Protein AF-A0A7J2R9A4-F1 (afdb_monomer)

Sequence (236 aa):
MRIIENRILEFLDKLHELSGNKVIVPKEKVIIAFERVYSELYYSDENYFPQLLDILNNLEKSSMIELPKTEENWDHNTLPQLPYWIKVKRSKRKSPPTPWKEFPWRKELLWASKLKNVRIMTFEILKNLNEYFKNHEKDDIQMPIKERSIQIFGEEKVLDRIVQRKWFKENLSLEILNCYKTHEPFPSKTFLGAKKDKVIIIENRDTFDSFCKVNASFESPYYKHIIYGSGERIKD

Radius of gyration: 35.22 Å; Cα contacts (8 Å, |Δi|>4): 265; chains: 1; bounding box: 84×41×84 Å

pLDDT: mean 87.38, std 11.32, range [46.31, 97.5]

Nearest PDB structures (foldseek):
  3tdz-assembly1_C  TM=5.987E-01  e=8.538E-02  Homo sapiens
  3euh-assembly1_B  TM=7.601E-01  e=3.405E-01  Escherichia coli K-12
  7b5n-assembly1_C  TM=5.366E-01  e=1.601E-01  Homo sapiens
  7oni-assembly1_C  TM=5.836E-01  e=4.111E-01  Homo sapiens
  7nyx-assembly1_D  TM=6.876E-01  e=2.887E+00  Photorhabdus thracensis

Mean predicted aligned error: 14.72 Å

Solvent-accessible surface area (backbone atoms only — not comparable to full-atom values): 13781 Å² total; per-residue (Å²): 112,74,69,61,58,50,50,56,51,52,32,52,52,38,45,51,61,78,28,61,95,47,53,63,37,48,34,70,57,51,51,54,25,43,42,73,68,42,69,89,56,48,91,86,42,87,57,36,47,50,50,53,49,51,52,51,52,52,35,33,76,68,61,45,33,44,70,66,90,53,73,90,46,41,36,81,91,41,78,57,64,44,51,52,37,38,33,54,52,77,72,82,71,74,73,75,85,61,63,59,54,75,50,91,59,44,86,85,43,50,68,57,41,71,56,90,79,77,53,71,71,56,51,54,52,50,50,36,54,39,53,44,54,70,78,45,82,78,62,84,66,70,40,47,40,44,59,50,15,30,74,52,68,75,36,52,60,55,44,73,63,44,62,75,34,67,74,34,63,77,64,51,55,51,68,82,64,33,28,42,86,78,78,83,82,65,59,66,50,76,40,84,72,27,86,38,96,36,73,47,76,32,57,49,68,67,59,38,53,52,48,53,55,57,35,65,71,38,98,52,16,64,46,22,32,44,32,44,48,45,86,83,73,75,74,135

Structure (mmCIF, N/CA/C/O backbone):
data_AF-A0A7J2R9A4-F1
#
_entry.id   AF-A0A7J2R9A4-F1
#
loop_
_atom_site.group_PDB
_atom_site.id
_atom_site.type_symbol
_atom_site.label_atom_id
_atom_site.label_alt_id
_atom_site.label_comp_id
_atom_site.label_asym_id
_atom_site.label_entity_id
_atom_site.label_seq_id
_atom_site.pdbx_PDB_ins_code
_atom_site.Cartn_x
_atom_site.Cartn_y
_atom_site.Cartn_z
_atom_site.occupancy
_atom_site.B_iso_or_equiv
_atom_site.auth_seq_id
_atom_site.auth_comp_id
_atom_site.auth_asym_id
_atom_site.auth_atom_id
_atom_site.pdbx_PDB_model_num
ATOM 1 N N . MET A 1 1 ? 26.754 -25.330 -33.246 1.00 49.59 1 MET A N 1
ATOM 2 C CA . MET A 1 1 ? 26.382 -23.915 -33.475 1.00 49.59 1 MET A CA 1
ATOM 3 C C . MET A 1 1 ? 25.643 -23.313 -32.277 1.00 49.59 1 MET A C 1
ATOM 5 O O . MET A 1 1 ? 26.231 -22.469 -31.623 1.00 49.59 1 MET A O 1
ATOM 9 N N . ARG A 1 2 ? 24.464 -23.829 -31.878 1.00 51.84 2 ARG A N 1
ATOM 10 C CA . ARG A 1 2 ? 23.675 -23.318 -30.726 1.00 51.84 2 ARG A CA 1
ATOM 11 C C . ARG A 1 2 ? 24.406 -23.215 -29.375 1.00 51.84 2 ARG A C 1
ATOM 13 O O . ARG A 1 2 ? 24.132 -22.297 -28.618 1.00 51.84 2 ARG A O 1
ATOM 20 N N . ILE A 1 3 ? 25.314 -24.142 -29.057 1.00 58.31 3 ILE A N 1
ATOM 21 C CA . ILE A 1 3 ? 26.022 -24.156 -27.758 1.00 58.31 3 ILE A CA 1
ATOM 22 C C . ILE A 1 3 ? 27.057 -23.020 -27.666 1.00 58.31 3 ILE A C 1
ATOM 24 O O . ILE A 1 3 ? 27.175 -22.388 -26.624 1.00 58.31 3 ILE A O 1
ATOM 28 N N . ILE A 1 4 ? 27.766 -22.722 -28.760 1.00 60.69 4 ILE A N 1
ATOM 29 C CA . ILE A 1 4 ? 28.796 -21.668 -28.804 1.00 60.69 4 ILE A CA 1
ATOM 30 C C . ILE A 1 4 ? 28.141 -20.283 -28.719 1.00 60.69 4 ILE A C 1
ATOM 32 O O . ILE A 1 4 ? 28.573 -19.443 -27.936 1.00 60.69 4 ILE A O 1
ATOM 36 N N . GLU A 1 5 ? 27.046 -20.070 -29.454 1.00 65.44 5 GLU A N 1
ATOM 37 C CA . GLU A 1 5 ? 26.261 -18.829 -29.388 1.00 65.44 5 GLU A CA 1
ATOM 38 C C . GLU A 1 5 ? 25.706 -18.574 -27.978 1.00 65.44 5 GLU A C 1
ATOM 40 O O . GLU A 1 5 ? 25.719 -17.437 -27.510 1.00 65.44 5 GLU A O 1
ATOM 45 N N . ASN A 1 6 ? 25.280 -19.626 -27.269 1.00 74.56 6 ASN A N 1
ATOM 46 C CA . ASN A 1 6 ? 24.754 -19.496 -25.912 1.00 74.56 6 ASN A CA 1
ATOM 47 C C .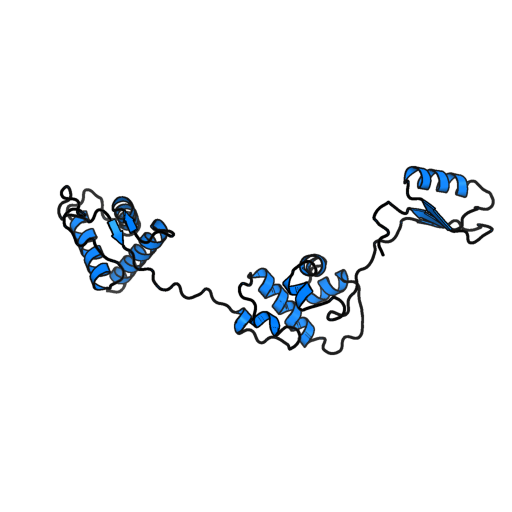 ASN A 1 6 ? 25.832 -19.052 -24.907 1.00 74.56 6 ASN A C 1
ATOM 49 O O . ASN A 1 6 ? 25.589 -18.163 -24.097 1.00 74.56 6 ASN A O 1
ATOM 53 N N . ARG A 1 7 ? 27.054 -19.589 -25.010 1.00 80.62 7 ARG A N 1
ATOM 54 C CA . ARG A 1 7 ? 28.171 -19.211 -24.124 1.00 80.62 7 ARG A CA 1
ATOM 55 C C . ARG A 1 7 ? 28.670 -17.788 -24.363 1.00 80.62 7 ARG A C 1
ATOM 57 O O . ARG A 1 7 ? 29.039 -17.094 -23.422 1.00 80.62 7 ARG A O 1
ATOM 64 N N . ILE A 1 8 ? 28.648 -17.318 -25.610 1.00 82.50 8 ILE A N 1
ATOM 65 C CA . ILE A 1 8 ? 28.986 -15.925 -25.938 1.00 82.50 8 ILE A CA 1
ATOM 66 C C . ILE A 1 8 ? 27.970 -14.957 -25.307 1.00 82.50 8 ILE A C 1
ATOM 68 O O . ILE A 1 8 ? 28.362 -13.913 -24.781 1.00 82.50 8 ILE A O 1
ATOM 72 N N . LEU A 1 9 ? 26.679 -15.307 -25.309 1.00 80.81 9 LEU A N 1
ATOM 73 C CA . LEU A 1 9 ? 25.636 -14.518 -24.646 1.00 80.81 9 LEU A CA 1
ATOM 74 C C . LEU A 1 9 ? 25.769 -14.552 -23.117 1.00 80.81 9 LEU A C 1
ATOM 76 O O . LEU A 1 9 ? 25.694 -13.503 -22.483 1.00 80.81 9 LEU A O 1
ATOM 80 N N . GLU A 1 10 ? 26.048 -15.718 -22.530 1.00 85.19 10 GLU A N 1
ATOM 81 C CA . GLU A 1 10 ? 26.316 -15.850 -21.090 1.00 85.19 10 GLU A CA 1
ATOM 82 C C . GLU A 1 10 ? 27.537 -15.022 -20.655 1.00 85.19 10 GLU A C 1
ATOM 84 O O . GLU A 1 10 ? 27.510 -14.355 -19.617 1.00 85.19 10 GLU A O 1
ATOM 89 N N . PHE A 1 11 ? 28.593 -14.996 -21.472 1.00 88.75 11 PHE A N 1
ATOM 90 C CA . PHE A 1 11 ? 29.762 -14.146 -21.249 1.00 88.75 11 PHE A CA 1
ATOM 91 C C . PHE A 1 11 ? 29.408 -12.656 -21.291 1.00 88.75 11 PHE A C 1
ATOM 93 O O . PHE A 1 11 ? 29.804 -11.904 -20.397 1.00 88.75 11 PHE A O 1
ATOM 100 N N . LEU A 1 12 ? 28.600 -12.225 -22.264 1.00 86.38 12 LEU A N 1
ATOM 101 C CA . LEU A 1 12 ? 28.109 -10.847 -22.341 1.00 86.38 12 LEU A CA 1
ATOM 102 C C . LEU A 1 12 ? 27.255 -10.466 -21.117 1.00 86.38 12 LEU A C 1
ATOM 104 O O . LEU A 1 12 ? 27.407 -9.367 -20.575 1.00 86.38 12 LEU A O 1
ATOM 108 N N . ASP A 1 13 ? 26.411 -11.375 -20.628 1.00 85.31 13 ASP A N 1
ATOM 109 C CA . ASP A 1 13 ? 25.620 -11.168 -19.412 1.00 85.31 13 ASP A CA 1
ATOM 110 C C . ASP A 1 13 ? 26.508 -11.029 -18.166 1.00 85.31 13 ASP A C 1
ATOM 112 O O . ASP A 1 13 ? 26.275 -10.146 -17.332 1.00 85.31 13 ASP A O 1
ATOM 116 N N . LYS A 1 14 ? 27.581 -11.823 -18.054 1.00 87.31 14 LYS A N 1
ATOM 117 C CA . LYS A 1 14 ? 28.561 -11.687 -16.962 1.00 87.31 14 LYS A CA 1
ATOM 118 C C . LYS A 1 14 ? 29.358 -10.393 -17.034 1.00 87.31 14 LYS A C 1
ATOM 120 O O . LYS A 1 14 ? 29.595 -9.774 -15.992 1.00 87.31 14 LYS A O 1
ATOM 125 N N . LEU A 1 15 ? 29.701 -9.928 -18.233 1.00 88.44 15 LEU A N 1
ATOM 126 C CA . LEU A 1 15 ? 30.287 -8.601 -18.418 1.00 88.44 15 LEU A CA 1
ATOM 127 C C . LEU A 1 15 ? 29.328 -7.501 -17.939 1.00 88.44 15 LEU A C 1
ATOM 129 O O . LEU A 1 15 ? 29.758 -6.599 -17.221 1.00 88.44 15 LEU A O 1
ATOM 133 N N . HIS A 1 16 ? 28.032 -7.596 -18.254 1.00 83.81 16 HIS A N 1
ATOM 134 C CA . HIS A 1 16 ? 27.011 -6.658 -17.771 1.00 83.81 16 HIS A CA 1
ATOM 135 C C . HIS A 1 16 ? 26.804 -6.698 -16.247 1.00 83.81 16 HIS A C 1
ATOM 137 O O . HIS A 1 16 ? 26.575 -5.655 -15.627 1.00 83.81 16 HIS A O 1
ATOM 143 N N . GLU A 1 17 ? 26.879 -7.877 -15.630 1.00 83.19 17 GLU A N 1
ATOM 144 C CA . GLU A 1 17 ? 26.806 -8.043 -14.174 1.00 83.19 17 GLU A CA 1
ATOM 145 C C . GLU A 1 17 ? 27.986 -7.337 -13.484 1.00 83.19 17 GLU A C 1
ATOM 147 O O . GLU A 1 17 ? 27.796 -6.525 -12.576 1.00 83.19 17 GLU A O 1
ATOM 152 N N . LEU A 1 18 ? 29.211 -7.589 -13.961 1.00 80.25 18 LEU A N 1
ATOM 153 C CA . LEU A 1 18 ? 30.448 -7.074 -13.365 1.00 80.25 18 LEU A CA 1
ATOM 154 C C . LEU A 1 18 ? 30.716 -5.593 -13.681 1.00 80.25 18 LEU A C 1
ATOM 156 O O . LEU A 1 18 ? 31.429 -4.917 -12.918 1.00 80.25 18 LEU A O 1
ATOM 160 N N . SER A 1 19 ? 30.148 -5.069 -14.773 1.00 75.94 19 SER A N 1
ATOM 161 C CA . SER A 1 19 ? 30.203 -3.646 -15.130 1.00 75.94 19 SER A CA 1
ATOM 162 C C . SER A 1 19 ? 29.288 -2.787 -14.250 1.00 75.94 19 SER A C 1
ATOM 164 O O . SER A 1 19 ? 29.589 -1.617 -13.988 1.00 75.94 19 SER A O 1
ATOM 166 N N . GLY A 1 20 ? 28.175 -3.345 -13.762 1.00 69.69 20 GLY A N 1
ATOM 167 C CA . GLY A 1 20 ? 27.162 -2.608 -13.007 1.00 69.69 20 GLY A CA 1
ATOM 168 C C . GLY A 1 20 ? 26.621 -1.405 -13.795 1.00 69.69 20 GLY A C 1
ATOM 169 O O . GLY A 1 20 ? 26.128 -1.545 -14.913 1.00 69.69 20 GLY A O 1
ATOM 170 N N . ASN A 1 21 ? 26.718 -0.199 -13.217 1.00 61.28 21 ASN A N 1
ATOM 171 C CA . ASN A 1 21 ? 26.332 1.058 -13.882 1.00 61.28 21 ASN A CA 1
ATOM 172 C C . ASN A 1 21 ? 27.425 1.647 -14.796 1.00 61.28 21 ASN A C 1
ATOM 174 O O . ASN A 1 21 ? 27.170 2.652 -15.460 1.00 61.28 21 ASN A O 1
ATOM 178 N N . LYS A 1 22 ? 28.639 1.080 -14.813 1.00 65.50 22 LYS A N 1
ATOM 179 C CA . LYS A 1 22 ? 29.759 1.607 -15.603 1.00 65.50 22 LYS A CA 1
ATOM 180 C C . LYS A 1 22 ? 29.733 1.040 -17.021 1.00 65.50 22 LYS A C 1
ATOM 182 O O . LYS A 1 22 ? 29.408 -0.123 -17.232 1.00 65.50 22 LYS A O 1
ATOM 187 N N . VAL A 1 23 ? 30.092 1.889 -17.981 1.00 78.50 23 VAL A N 1
ATOM 188 C CA . VAL A 1 23 ? 30.140 1.567 -19.418 1.00 78.50 23 VAL A CA 1
ATOM 189 C C . VAL A 1 23 ? 31.489 0.939 -19.814 1.00 78.50 23 VAL A C 1
ATOM 191 O O . VAL A 1 23 ? 31.561 0.225 -20.808 1.00 78.50 23 VAL A O 1
ATOM 194 N N . ILE A 1 24 ? 32.538 1.161 -19.010 1.00 89.31 24 ILE A N 1
ATOM 195 C CA . ILE A 1 24 ? 33.896 0.631 -19.206 1.00 89.31 24 ILE A CA 1
ATOM 196 C C . ILE A 1 24 ? 34.154 -0.502 -18.207 1.00 89.31 24 ILE A C 1
ATOM 198 O O . ILE A 1 24 ? 33.912 -0.340 -17.005 1.00 89.31 24 ILE A O 1
ATOM 202 N N . VAL A 1 25 ? 34.659 -1.630 -18.705 1.00 91.06 25 VAL A N 1
ATOM 203 C CA . VAL A 1 25 ? 35.006 -2.830 -17.935 1.00 91.06 25 VAL A CA 1
ATOM 204 C C . VAL A 1 25 ? 36.519 -3.059 -18.025 1.00 91.06 25 VAL A C 1
ATOM 206 O O . VAL A 1 25 ? 37.006 -3.304 -19.127 1.00 91.06 25 VAL A O 1
ATOM 209 N N . PRO A 1 26 ? 37.267 -2.972 -16.908 1.00 93.44 26 PRO A N 1
ATOM 210 C CA . PRO A 1 26 ? 38.701 -3.269 -16.873 1.00 93.44 26 PRO A CA 1
ATOM 211 C C . PRO A 1 26 ? 39.011 -4.731 -17.210 1.00 93.44 26 PRO A C 1
ATOM 213 O O . PRO A 1 26 ? 38.205 -5.616 -16.903 1.00 93.44 26 PRO A O 1
ATOM 216 N N . LYS A 1 27 ? 40.192 -4.981 -17.778 1.00 92.88 27 LYS A N 1
ATOM 217 C CA . LYS A 1 27 ? 40.701 -6.296 -18.197 1.00 92.88 27 LYS A CA 1
ATOM 218 C C . LYS A 1 27 ? 40.560 -7.367 -17.121 1.00 92.88 27 LYS A C 1
ATOM 220 O O . LYS A 1 27 ? 40.119 -8.470 -17.421 1.00 92.88 27 LYS A O 1
ATOM 225 N N . GLU A 1 28 ? 40.832 -7.040 -15.860 1.00 92.00 28 GLU A N 1
ATOM 226 C CA . GLU A 1 28 ? 40.746 -7.987 -14.741 1.00 92.00 28 GLU A CA 1
ATOM 227 C C . GLU A 1 28 ? 39.315 -8.517 -14.581 1.00 92.00 28 GLU A C 1
ATOM 229 O O . GLU A 1 28 ? 39.095 -9.699 -14.338 1.00 92.00 28 GLU A O 1
ATOM 234 N N . LYS A 1 29 ? 38.310 -7.657 -14.783 1.00 91.38 29 LYS A N 1
ATOM 235 C CA . LYS A 1 29 ? 36.900 -8.066 -14.748 1.00 91.38 29 LYS A CA 1
ATOM 236 C C . LYS A 1 29 ? 36.480 -8.836 -15.994 1.00 91.38 29 LYS A C 1
ATOM 238 O O . LYS A 1 29 ? 35.595 -9.679 -15.891 1.00 91.38 29 LYS A O 1
ATOM 243 N N . VAL A 1 30 ? 37.082 -8.540 -17.145 1.00 93.00 30 VAL A N 1
ATOM 244 C CA . VAL A 1 30 ? 36.865 -9.303 -18.382 1.00 93.00 30 VAL A CA 1
ATOM 245 C C . VAL A 1 30 ? 37.385 -10.730 -18.211 1.00 93.00 30 VAL A C 1
ATOM 247 O O . VAL A 1 30 ? 36.658 -11.670 -18.509 1.00 93.00 30 VAL A O 1
ATOM 250 N N . ILE A 1 31 ? 38.583 -10.885 -17.642 1.00 91.50 31 ILE A N 1
ATOM 251 C CA . ILE A 1 31 ? 39.186 -12.177 -17.287 1.00 91.50 31 ILE A CA 1
ATOM 252 C C . ILE A 1 31 ? 38.280 -12.943 -16.316 1.00 91.50 31 ILE A C 1
ATOM 254 O O . ILE A 1 31 ? 37.882 -14.062 -16.616 1.00 91.50 31 ILE A O 1
ATOM 258 N N . ILE A 1 32 ? 37.831 -12.311 -15.225 1.00 90.38 32 ILE A N 1
ATOM 259 C CA . ILE A 1 32 ? 36.908 -12.951 -14.269 1.00 90.38 32 ILE A CA 1
ATOM 260 C C . ILE A 1 32 ? 35.590 -13.374 -14.941 1.00 90.38 32 ILE A C 1
ATOM 262 O O . ILE A 1 32 ? 35.041 -14.430 -14.627 1.00 90.38 32 ILE A O 1
AT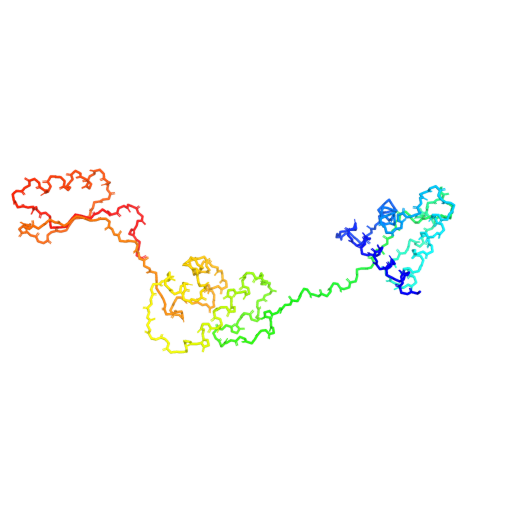OM 266 N N . ALA A 1 33 ? 35.034 -12.552 -15.838 1.00 90.12 33 ALA A N 1
ATOM 267 C CA . ALA A 1 33 ? 33.827 -12.911 -16.584 1.00 90.12 33 ALA A CA 1
ATOM 268 C C . ALA A 1 33 ? 34.069 -14.128 -17.485 1.00 90.12 33 ALA A C 1
ATOM 270 O O . ALA A 1 33 ? 33.192 -14.982 -17.604 1.00 90.12 33 ALA A O 1
ATOM 271 N N . PHE A 1 34 ? 35.248 -14.194 -18.100 1.00 91.25 34 PHE A N 1
ATOM 272 C CA . PHE A 1 34 ? 35.634 -15.246 -19.024 1.00 91.25 34 PHE A CA 1
ATOM 273 C C . PHE A 1 34 ? 35.823 -16.572 -18.292 1.00 91.25 34 PHE A C 1
ATOM 275 O O . PHE A 1 34 ? 35.144 -17.535 -18.628 1.00 91.25 34 PHE A O 1
ATOM 282 N N . GLU A 1 35 ? 36.610 -16.599 -17.216 1.00 90.06 35 GLU A N 1
ATOM 283 C CA . GLU A 1 35 ? 36.838 -17.794 -16.386 1.00 90.06 35 GLU A CA 1
ATOM 284 C C . GLU A 1 35 ? 35.535 -18.370 -15.808 1.00 90.06 35 GLU A C 1
ATOM 286 O O . GLU A 1 35 ? 35.388 -19.580 -15.649 1.00 90.06 35 GLU A O 1
ATOM 291 N N . ARG A 1 36 ? 34.546 -17.514 -15.519 1.00 88.19 36 ARG A N 1
ATOM 292 C CA . ARG A 1 36 ? 33.229 -17.947 -15.019 1.00 88.19 36 ARG A CA 1
ATOM 293 C C . ARG A 1 36 ? 32.376 -18.668 -16.059 1.00 88.19 36 ARG A C 1
ATOM 295 O O . ARG A 1 36 ? 31.486 -19.417 -15.668 1.00 88.19 36 ARG A O 1
ATOM 302 N N . VAL A 1 37 ? 32.585 -18.396 -17.344 1.00 87.19 37 VAL A N 1
ATOM 303 C CA . VAL A 1 37 ? 31.799 -18.974 -18.451 1.00 87.19 37 VAL A CA 1
ATOM 304 C C . VAL A 1 37 ? 32.583 -20.063 -19.185 1.00 87.19 37 VAL A C 1
ATOM 306 O O . VAL A 1 37 ? 31.993 -21.003 -19.721 1.00 87.19 37 VAL A O 1
ATOM 309 N N . TYR A 1 3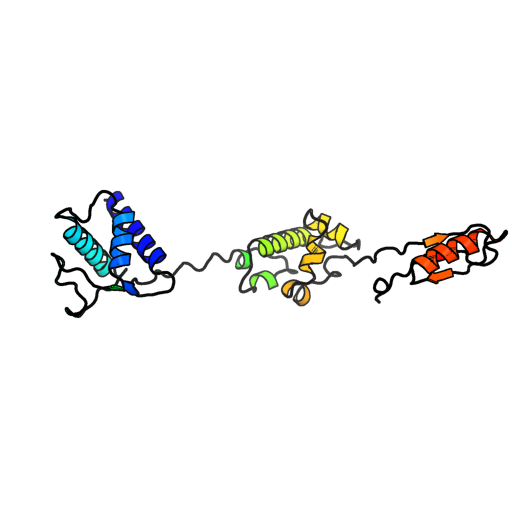8 ? 33.909 -19.965 -19.169 1.00 85.44 38 TYR A N 1
ATOM 310 C CA . TYR A 1 38 ? 34.862 -20.879 -19.785 1.00 85.44 38 TYR A CA 1
ATOM 311 C C . TYR A 1 38 ? 35.765 -21.512 -18.727 1.00 85.44 38 TYR A C 1
ATOM 313 O O . TYR A 1 38 ? 36.985 -21.424 -18.795 1.00 85.44 38 TYR A O 1
ATOM 321 N N . SER A 1 39 ? 35.145 -22.148 -17.729 1.00 79.94 39 SER A N 1
ATOM 322 C CA . SER A 1 39 ? 35.832 -22.752 -16.578 1.00 79.94 39 SER A CA 1
ATOM 323 C C . SER A 1 39 ? 36.776 -23.903 -16.936 1.00 79.94 39 SER A C 1
ATOM 325 O O . SER A 1 39 ? 37.573 -24.321 -16.105 1.00 79.94 39 SER A O 1
ATOM 327 N N . GLU A 1 40 ? 36.655 -24.456 -18.143 1.00 77.31 40 GLU A N 1
ATOM 328 C CA . GLU A 1 40 ? 37.553 -25.479 -18.676 1.00 77.31 40 GLU A CA 1
ATOM 329 C C . GLU A 1 40 ? 38.874 -24.918 -19.218 1.00 77.31 40 GLU A C 1
ATOM 331 O O . GLU A 1 40 ? 39.805 -25.686 -19.448 1.00 77.31 40 GLU A O 1
ATOM 336 N N . LEU A 1 41 ? 38.956 -23.600 -19.429 1.00 75.81 41 LEU A N 1
ATOM 337 C CA . LEU A 1 41 ? 40.165 -22.922 -19.879 1.00 75.81 41 LEU A CA 1
ATOM 338 C C . LEU A 1 41 ? 40.878 -22.329 -18.671 1.00 75.81 41 LEU A C 1
ATOM 340 O O . LEU A 1 41 ? 40.365 -21.442 -17.989 1.00 75.81 41 LEU A O 1
ATOM 344 N N . TYR A 1 42 ? 42.089 -22.808 -18.426 1.00 73.38 42 TYR A N 1
ATOM 345 C CA . TYR A 1 42 ? 42.943 -22.273 -17.376 1.00 73.38 42 TYR A CA 1
ATOM 346 C C . TYR A 1 42 ? 43.832 -21.172 -17.939 1.00 73.38 42 TYR A C 1
ATOM 348 O O . TYR A 1 42 ? 44.271 -21.250 -19.080 1.00 73.38 42 TYR A O 1
ATOM 356 N N . TYR A 1 43 ? 44.170 -20.186 -17.111 1.00 73.94 43 TYR A N 1
ATOM 357 C CA . TYR A 1 43 ? 45.086 -19.101 -17.483 1.00 73.94 43 TYR A CA 1
ATOM 358 C C . TYR A 1 43 ? 46.454 -19.601 -17.999 1.00 73.94 43 TYR A C 1
ATOM 360 O O . TYR A 1 43 ? 47.139 -18.900 -18.733 1.00 73.94 43 TYR A O 1
ATOM 368 N N . SER A 1 44 ? 46.857 -20.818 -17.616 1.00 73.69 44 SER A N 1
ATOM 369 C CA . SER A 1 44 ? 48.082 -21.483 -18.077 1.00 73.69 44 SER A CA 1
ATOM 370 C C . SER A 1 44 ? 47.963 -22.179 -19.439 1.00 73.69 44 SER A C 1
ATOM 372 O O . SER A 1 44 ? 48.966 -22.691 -19.926 1.00 73.69 44 SER A O 1
ATOM 374 N N . ASP A 1 45 ? 46.764 -22.274 -20.020 1.00 78.56 45 ASP A N 1
ATOM 375 C CA . ASP A 1 45 ? 46.546 -22.879 -21.336 1.00 78.56 45 ASP A CA 1
ATOM 376 C C . ASP A 1 45 ? 47.053 -21.934 -22.433 1.00 78.56 45 ASP A C 1
ATOM 378 O O . ASP A 1 45 ? 46.719 -20.746 -22.453 1.00 78.56 45 ASP A O 1
ATOM 382 N N . GLU A 1 46 ? 47.824 -22.467 -23.381 1.00 81.06 46 GLU A N 1
ATOM 383 C CA . GLU A 1 46 ? 48.333 -21.723 -24.540 1.00 81.06 46 GLU A CA 1
ATOM 384 C C . GLU A 1 46 ? 47.202 -21.086 -25.368 1.00 81.06 46 GLU A C 1
ATOM 386 O O . GLU A 1 46 ? 47.399 -20.060 -26.021 1.00 81.06 46 GLU A O 1
ATOM 391 N N . ASN A 1 47 ? 45.993 -21.651 -25.308 1.00 83.44 47 ASN A N 1
ATOM 392 C CA . ASN A 1 47 ? 44.826 -21.158 -26.032 1.00 83.44 47 ASN A CA 1
ATOM 393 C C . ASN A 1 47 ? 43.996 -20.129 -25.258 1.00 83.44 47 ASN A C 1
ATOM 395 O O . ASN A 1 47 ? 43.054 -19.575 -25.829 1.00 83.44 47 ASN A O 1
ATOM 399 N N . TYR A 1 48 ? 44.327 -19.837 -23.997 1.00 88.12 48 TYR A N 1
ATOM 400 C CA . TYR A 1 48 ? 43.524 -18.961 -23.144 1.00 88.12 48 TYR A CA 1
ATOM 401 C C . TYR A 1 48 ? 43.385 -17.543 -23.724 1.00 88.12 48 TYR A C 1
ATOM 403 O O . TYR A 1 48 ? 42.276 -17.077 -24.001 1.00 88.12 48 TYR A O 1
ATOM 411 N N . PHE A 1 49 ? 44.507 -16.859 -23.974 1.00 88.81 49 PHE A N 1
ATOM 412 C CA . PHE A 1 49 ? 44.494 -15.506 -24.543 1.00 88.81 49 PHE A CA 1
ATOM 413 C C . PHE A 1 49 ? 44.021 -15.453 -26.002 1.00 88.81 49 PHE A C 1
ATOM 415 O O . PHE A 1 49 ? 43.215 -14.569 -26.307 1.00 88.81 49 PHE A O 1
ATOM 422 N N . PRO A 1 50 ? 44.433 -16.376 -26.901 1.00 91.56 50 PRO A N 1
ATOM 423 C CA . PRO A 1 50 ? 43.879 -16.437 -28.252 1.00 91.56 50 PRO A CA 1
ATOM 424 C C . PRO A 1 50 ? 42.352 -16.566 -28.284 1.00 91.56 50 PRO A C 1
ATOM 426 O O . PRO A 1 50 ? 41.698 -15.835 -29.028 1.00 91.56 50 PRO A O 1
ATOM 429 N N . GLN A 1 51 ? 41.768 -17.443 -27.459 1.00 89.19 51 GLN A N 1
ATOM 430 C CA . GLN A 1 51 ? 40.316 -17.642 -27.435 1.00 89.19 51 GLN A CA 1
ATOM 431 C C . GLN A 1 51 ? 39.572 -16.442 -26.849 1.00 89.19 51 GLN A C 1
ATOM 433 O O . GLN A 1 51 ? 38.564 -16.015 -27.415 1.00 89.19 51 GLN A O 1
ATOM 438 N N . LEU A 1 52 ? 40.072 -15.862 -25.753 1.00 92.75 52 LEU A N 1
ATOM 439 C CA . LEU A 1 52 ? 39.477 -14.654 -25.183 1.00 92.75 52 LEU A CA 1
ATOM 440 C C . LEU A 1 52 ? 39.488 -13.507 -26.202 1.00 92.75 52 LEU A C 1
ATOM 442 O O . LEU A 1 52 ? 38.465 -12.850 -26.402 1.00 92.75 52 LEU A O 1
ATOM 446 N N . LEU A 1 53 ? 40.612 -13.288 -26.888 1.00 93.88 53 LEU A N 1
ATOM 447 C CA . LEU A 1 53 ? 40.717 -12.237 -27.895 1.00 93.88 53 LEU A CA 1
ATOM 448 C C . LEU A 1 53 ? 39.771 -12.475 -29.082 1.00 93.88 53 LEU A C 1
ATOM 450 O O . LEU A 1 53 ? 39.120 -11.532 -29.532 1.00 93.88 53 LEU A O 1
ATOM 454 N N . ASP A 1 54 ? 39.644 -13.711 -29.571 1.00 93.19 54 ASP A N 1
ATOM 455 C CA . ASP A 1 54 ? 38.707 -14.029 -30.656 1.00 93.19 54 ASP A CA 1
ATOM 456 C C . ASP A 1 54 ? 37.250 -13.745 -30.258 1.00 93.19 54 ASP A C 1
ATOM 458 O O . ASP A 1 54 ? 36.504 -13.102 -30.999 1.00 93.19 54 ASP A O 1
ATOM 462 N N . ILE A 1 55 ? 36.854 -14.121 -29.040 1.00 92.19 55 ILE A N 1
ATOM 463 C CA . ILE A 1 55 ? 35.513 -13.839 -28.514 1.00 92.19 55 ILE A CA 1
ATOM 464 C C . ILE A 1 55 ? 35.268 -12.331 -28.393 1.00 92.19 55 ILE A C 1
ATOM 466 O O . ILE A 1 55 ? 34.200 -11.851 -28.786 1.00 92.19 55 ILE A O 1
ATOM 470 N N . LEU A 1 56 ? 36.245 -11.564 -27.901 1.00 94.31 56 LEU A N 1
ATOM 471 C CA . LEU A 1 56 ? 36.150 -10.104 -27.837 1.00 94.31 56 LEU A CA 1
ATOM 472 C C . LEU A 1 56 ? 36.002 -9.486 -29.236 1.00 94.31 56 LEU A C 1
ATOM 474 O O . LEU A 1 56 ? 35.114 -8.659 -29.448 1.00 94.31 56 LEU A O 1
ATOM 478 N N . ASN A 1 57 ? 36.789 -9.941 -30.211 1.00 94.06 57 ASN A N 1
ATOM 479 C CA . ASN A 1 57 ? 36.674 -9.501 -31.602 1.00 94.06 57 ASN A CA 1
ATOM 480 C C . ASN A 1 57 ? 35.302 -9.841 -32.204 1.00 94.06 57 ASN A C 1
ATOM 482 O O . ASN A 1 57 ? 34.710 -9.029 -32.917 1.00 94.06 57 ASN A O 1
ATOM 486 N N . ASN A 1 58 ? 34.754 -11.020 -31.904 1.00 90.62 58 ASN A N 1
ATOM 487 C CA . ASN A 1 58 ? 33.428 -11.428 -32.370 1.00 90.62 58 ASN A CA 1
ATOM 488 C C . ASN A 1 58 ? 32.308 -10.569 -31.755 1.00 90.62 58 ASN A C 1
ATOM 490 O O . ASN A 1 58 ? 31.359 -10.185 -32.451 1.00 90.62 58 ASN A O 1
ATOM 494 N N . LEU A 1 59 ? 32.434 -10.199 -30.478 1.00 90.75 59 LEU A N 1
ATOM 495 C CA . LEU A 1 59 ? 31.514 -9.275 -29.812 1.00 90.75 59 LEU A CA 1
ATOM 496 C C . LEU A 1 59 ? 31.614 -7.845 -30.366 1.00 90.75 59 LEU A C 1
ATOM 498 O O . LEU A 1 59 ? 30.584 -7.178 -30.504 1.00 90.75 59 LEU A O 1
ATOM 502 N N . GLU A 1 60 ? 32.815 -7.372 -30.710 1.00 92.69 60 GLU A N 1
ATOM 503 C CA . GLU A 1 60 ? 33.011 -6.059 -31.335 1.00 92.69 60 GLU A CA 1
ATOM 504 C C . GLU A 1 60 ? 32.431 -6.015 -32.754 1.00 92.69 60 GLU A C 1
ATOM 506 O O . GLU A 1 60 ? 31.666 -5.101 -33.073 1.00 92.69 60 GLU A O 1
ATOM 511 N N . LYS A 1 61 ? 32.695 -7.039 -33.581 1.00 90.69 61 LYS A N 1
ATOM 512 C CA . LYS A 1 61 ? 32.077 -7.194 -34.913 1.00 90.69 61 LYS A CA 1
ATOM 513 C C . LYS A 1 61 ? 30.550 -7.178 -34.831 1.00 90.69 61 LYS A C 1
ATOM 515 O O . LYS A 1 61 ? 29.887 -6.562 -35.662 1.00 90.69 61 LYS A O 1
ATOM 520 N N . SER A 1 62 ? 29.997 -7.790 -33.785 1.00 83.81 62 SER A N 1
ATOM 521 C CA . SER A 1 62 ? 28.555 -7.808 -33.502 1.00 83.81 62 SER A CA 1
ATOM 522 C C . SER A 1 62 ? 28.036 -6.516 -32.857 1.00 83.81 62 SER A C 1
ATOM 524 O O . SER A 1 62 ? 26.867 -6.435 -32.485 1.00 83.81 62 SER A O 1
ATOM 526 N N . SER A 1 63 ? 28.883 -5.490 -32.708 1.00 86.81 63 SER A N 1
ATOM 527 C CA . SER A 1 63 ? 28.559 -4.204 -32.084 1.00 86.81 63 SER A CA 1
ATOM 528 C C . SER A 1 63 ? 28.063 -4.296 -30.636 1.00 86.81 63 SER A C 1
ATOM 530 O O . SER A 1 63 ? 27.446 -3.347 -30.156 1.00 86.81 63 SER A O 1
ATOM 532 N N . MET A 1 64 ? 28.341 -5.390 -29.926 1.00 85.88 64 MET A N 1
ATOM 533 C CA . MET A 1 64 ? 27.948 -5.578 -28.522 1.00 85.88 64 MET A CA 1
ATOM 534 C C . MET A 1 64 ? 28.940 -4.920 -27.558 1.00 85.88 64 MET A C 1
ATOM 536 O O . MET A 1 64 ? 28.565 -4.492 -26.466 1.00 85.88 64 MET A O 1
ATOM 540 N N . ILE A 1 65 ? 30.197 -4.781 -27.979 1.00 91.62 65 ILE A N 1
ATOM 541 C CA . ILE A 1 65 ? 31.249 -4.057 -27.260 1.00 91.62 65 ILE A CA 1
ATOM 542 C C . ILE A 1 65 ? 31.995 -3.105 -28.212 1.00 91.62 65 ILE A C 1
ATOM 544 O O . ILE A 1 65 ? 31.760 -3.118 -29.420 1.00 91.62 65 ILE A O 1
ATOM 548 N N . GLU A 1 66 ? 32.862 -2.258 -27.664 1.00 92.62 66 GLU A N 1
ATOM 549 C CA . GLU A 1 66 ? 33.895 -1.510 -28.392 1.00 92.62 66 GLU A CA 1
ATOM 550 C C . GLU A 1 66 ? 35.246 -1.805 -27.726 1.00 92.62 66 GLU A C 1
ATOM 552 O O . GLU A 1 66 ? 35.353 -1.726 -26.493 1.00 92.62 66 GLU A O 1
ATOM 557 N N . LEU A 1 67 ? 36.257 -2.142 -28.529 1.00 94.25 67 LEU A N 1
ATOM 558 C CA . LEU A 1 67 ? 37.637 -2.304 -28.083 1.00 94.25 67 LEU A CA 1
ATOM 559 C C . LEU A 1 67 ? 38.385 -0.959 -28.150 1.00 94.25 67 LEU A C 1
ATOM 561 O O . LEU A 1 67 ? 37.975 -0.038 -28.871 1.00 94.25 67 LEU A O 1
ATOM 565 N N . PRO A 1 68 ? 39.473 -0.790 -27.379 1.00 93.75 68 PRO A N 1
ATOM 566 C CA . PRO A 1 68 ? 40.303 0.403 -27.459 1.00 93.75 68 PRO A CA 1
ATOM 567 C C . PRO A 1 68 ? 40.945 0.541 -28.842 1.00 93.75 68 PRO A C 1
ATOM 569 O O . PRO A 1 68 ? 41.527 -0.402 -29.370 1.00 93.75 68 PRO A O 1
ATOM 572 N N . LYS A 1 69 ? 40.881 1.747 -29.414 1.00 90.62 69 LYS A N 1
ATOM 573 C CA . LYS A 1 69 ? 41.409 2.027 -30.761 1.00 90.62 69 LYS A CA 1
ATOM 574 C C . LYS A 1 69 ? 42.912 2.300 -30.801 1.00 90.62 69 LYS A C 1
ATOM 576 O O . LYS A 1 69 ? 43.502 2.216 -31.870 1.00 90.62 69 LYS A O 1
ATOM 581 N N . THR A 1 70 ? 43.505 2.704 -29.679 1.00 90.12 70 THR A N 1
ATOM 582 C CA . THR A 1 70 ? 44.928 3.055 -29.593 1.00 90.12 70 THR A CA 1
ATOM 583 C C . THR A 1 70 ? 45.714 1.930 -28.942 1.00 90.12 70 THR A C 1
ATOM 585 O O . THR A 1 70 ? 45.261 1.363 -27.950 1.00 90.12 70 THR A O 1
ATOM 588 N N . GLU A 1 71 ? 46.898 1.649 -29.483 1.00 86.62 71 GLU A N 1
ATOM 589 C CA . GLU A 1 71 ? 47.776 0.554 -29.054 1.00 86.62 71 GLU A CA 1
ATOM 590 C C . GLU A 1 71 ? 48.211 0.676 -27.582 1.00 86.62 71 GLU A C 1
ATOM 592 O O . GLU A 1 71 ? 48.246 -0.315 -26.872 1.00 86.62 71 GLU A O 1
ATOM 597 N N . GLU A 1 72 ? 48.384 1.896 -27.065 1.00 89.62 72 GLU A N 1
ATOM 598 C CA . GLU A 1 72 ? 48.714 2.168 -25.651 1.00 89.62 72 GLU A CA 1
ATOM 599 C C . GLU A 1 72 ? 47.696 1.595 -24.643 1.00 89.62 72 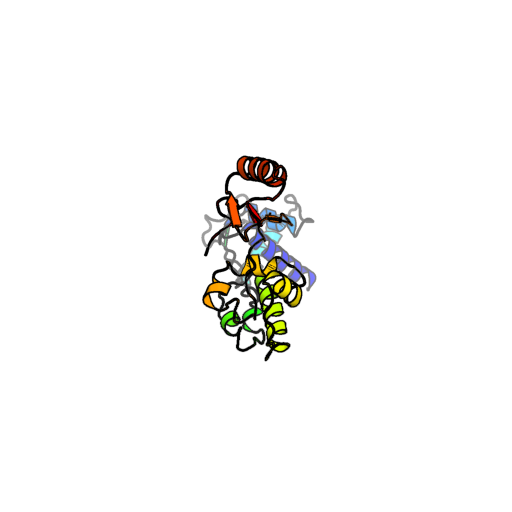GLU A C 1
ATOM 601 O O . GLU A 1 72 ? 47.999 1.427 -23.462 1.00 89.62 72 GLU A O 1
ATOM 606 N N . ASN A 1 73 ? 46.468 1.309 -25.090 1.00 92.19 73 ASN A N 1
ATOM 607 C CA . ASN A 1 73 ? 45.421 0.699 -24.270 1.00 92.19 73 ASN A CA 1
ATOM 608 C C . ASN A 1 73 ? 45.402 -0.839 -24.353 1.00 92.19 73 ASN A C 1
ATOM 610 O O . ASN A 1 73 ? 44.429 -1.459 -23.910 1.00 92.19 73 ASN A O 1
ATOM 614 N N . TRP A 1 74 ? 46.458 -1.450 -24.887 1.00 94.56 74 TRP A N 1
ATOM 615 C CA . TRP A 1 74 ? 46.637 -2.893 -24.993 1.00 94.56 74 TRP A CA 1
ATOM 616 C C . TRP A 1 74 ? 47.808 -3.369 -24.125 1.00 94.56 74 TRP A C 1
ATOM 618 O O . TRP A 1 74 ? 48.811 -2.685 -23.937 1.00 94.56 74 TRP A O 1
ATOM 628 N N . ASP A 1 75 ? 47.653 -4.551 -23.538 1.00 90.69 75 ASP A N 1
ATOM 629 C CA . ASP A 1 75 ? 48.637 -5.163 -22.659 1.00 90.69 75 ASP A CA 1
ATOM 630 C C . ASP A 1 75 ? 49.679 -5.946 -23.457 1.00 90.69 75 ASP A C 1
ATOM 632 O O . ASP A 1 75 ? 49.473 -7.101 -23.841 1.00 90.69 75 ASP A O 1
ATOM 636 N N . HIS A 1 76 ? 50.838 -5.320 -23.638 1.00 88.50 76 HIS A N 1
ATOM 637 C CA . HIS A 1 76 ? 51.997 -5.902 -24.308 1.00 88.50 76 HIS A CA 1
ATOM 638 C C . HIS A 1 76 ? 52.644 -7.079 -23.558 1.00 88.50 76 HIS A C 1
ATOM 640 O O . HIS A 1 76 ? 53.491 -7.758 -24.133 1.00 88.50 76 HIS A O 1
ATOM 646 N N . ASN A 1 77 ? 52.257 -7.352 -22.306 1.00 86.81 77 ASN A N 1
ATOM 647 C CA . ASN A 1 77 ? 52.761 -8.499 -21.540 1.00 86.81 77 ASN A CA 1
ATOM 648 C C . ASN A 1 77 ? 51.971 -9.791 -21.805 1.00 86.81 77 ASN A C 1
ATOM 650 O O . ASN A 1 77 ? 52.319 -10.844 -21.273 1.00 86.81 77 ASN A O 1
ATOM 654 N N . THR A 1 78 ? 50.905 -9.719 -22.605 1.00 83.38 78 THR A N 1
ATOM 655 C CA . THR A 1 78 ? 50.108 -10.878 -23.030 1.00 83.38 78 THR A CA 1
ATOM 656 C C . THR A 1 78 ? 50.392 -11.215 -24.490 1.00 83.38 78 THR A C 1
ATOM 658 O O . THR A 1 78 ? 50.640 -10.324 -25.305 1.00 83.38 78 THR A O 1
ATOM 661 N N . LEU A 1 79 ? 50.362 -12.506 -24.828 1.00 83.88 79 LEU A N 1
ATOM 662 C CA . LEU A 1 79 ? 50.518 -12.980 -26.201 1.00 83.88 79 LEU A CA 1
ATOM 663 C C . LEU A 1 79 ? 49.348 -13.915 -26.558 1.00 83.88 79 LEU A C 1
ATOM 665 O O . LEU A 1 79 ? 49.288 -15.017 -26.013 1.00 83.88 79 LEU A O 1
ATOM 669 N N . PRO A 1 80 ? 48.424 -13.512 -27.456 1.00 87.69 80 PRO A N 1
ATOM 670 C CA . PRO A 1 80 ? 48.290 -12.193 -28.088 1.00 87.69 80 PRO A CA 1
ATOM 671 C C . PRO A 1 80 ? 47.915 -11.083 -27.090 1.00 87.69 80 PRO A C 1
ATOM 673 O O . PRO A 1 80 ? 47.422 -11.363 -26.000 1.00 87.69 80 PRO A O 1
ATOM 676 N N . GLN A 1 81 ? 48.137 -9.824 -27.485 1.00 91.69 81 GLN A N 1
ATOM 677 C CA . GLN A 1 81 ? 47.842 -8.659 -26.647 1.00 91.69 81 GLN A CA 1
ATOM 678 C C . GLN A 1 81 ? 46.341 -8.564 -26.343 1.00 91.69 81 GLN A C 1
ATOM 680 O O . GLN A 1 81 ? 45.508 -8.641 -27.249 1.00 91.69 81 GLN A O 1
ATOM 685 N N . LEU A 1 82 ? 45.993 -8.343 -25.076 1.00 92.25 82 LEU A N 1
ATOM 686 C CA . LEU A 1 82 ? 44.624 -8.093 -24.629 1.00 92.25 82 LEU A CA 1
ATOM 687 C C . LEU A 1 82 ? 44.393 -6.614 -24.304 1.00 92.25 82 LEU A C 1
ATOM 689 O O . LEU A 1 82 ? 45.296 -5.945 -23.812 1.00 92.25 82 LEU A O 1
ATOM 693 N N . PRO A 1 83 ? 43.176 -6.085 -24.487 1.00 94.69 83 PRO A N 1
ATOM 694 C CA . PRO A 1 83 ? 42.879 -4.704 -24.128 1.00 94.69 83 PRO A CA 1
ATOM 695 C C . PRO A 1 83 ? 42.856 -4.513 -22.600 1.00 94.69 83 PRO A C 1
ATOM 697 O O . PRO A 1 83 ? 42.312 -5.343 -21.871 1.00 94.69 83 PRO A O 1
ATOM 700 N N . TYR A 1 84 ? 43.367 -3.384 -22.095 1.00 95.25 84 TYR A N 1
ATOM 701 C CA . TYR A 1 84 ? 43.274 -3.029 -20.666 1.00 95.25 84 TYR A CA 1
ATOM 702 C C . TYR A 1 84 ? 41.837 -2.776 -20.202 1.00 95.25 84 TYR A C 1
ATOM 704 O O . TYR A 1 84 ? 41.536 -2.839 -19.008 1.00 95.25 84 TYR A O 1
ATOM 712 N N . TRP A 1 85 ? 40.936 -2.480 -21.131 1.00 93.56 85 TRP A N 1
ATOM 713 C CA . TRP A 1 85 ? 39.521 -2.300 -20.864 1.00 93.56 85 TRP A CA 1
ATOM 714 C C . TRP A 1 85 ? 38.706 -2.522 -22.134 1.00 93.56 85 TRP A C 1
ATOM 716 O O . TRP A 1 85 ? 39.191 -2.328 -23.241 1.00 93.56 85 TRP A O 1
ATOM 726 N N . ILE A 1 86 ? 37.434 -2.864 -21.970 1.00 94.12 86 ILE A N 1
ATOM 727 C CA . ILE A 1 86 ? 36.451 -2.867 -23.056 1.00 94.12 86 ILE A CA 1
ATOM 728 C C . ILE A 1 86 ? 35.281 -1.965 -22.690 1.00 94.12 86 ILE A C 1
ATOM 730 O O . ILE A 1 86 ? 34.992 -1.733 -21.511 1.00 94.12 86 ILE A O 1
ATOM 734 N N . LYS A 1 87 ? 34.569 -1.469 -23.695 1.00 91.31 87 LYS A N 1
ATOM 735 C CA . LYS A 1 87 ? 33.334 -0.720 -23.490 1.00 91.31 87 LYS A CA 1
ATOM 736 C C . LYS A 1 87 ? 32.150 -1.593 -23.867 1.00 91.31 87 LYS A C 1
ATOM 738 O O . LYS A 1 87 ? 31.990 -1.946 -25.029 1.00 91.31 87 LYS A O 1
ATOM 743 N N . VAL A 1 88 ? 31.297 -1.934 -22.909 1.00 88.62 88 VAL A N 1
ATOM 744 C CA . VAL A 1 88 ? 30.143 -2.800 -23.184 1.00 88.62 88 VAL A CA 1
ATOM 745 C C . VAL A 1 88 ? 28.965 -1.932 -23.618 1.00 88.62 88 VAL A C 1
ATOM 747 O O . VAL A 1 88 ? 28.521 -1.055 -22.867 1.00 88.62 88 VAL A O 1
ATOM 750 N N . LYS A 1 89 ? 28.441 -2.147 -24.832 1.00 82.81 89 LYS A N 1
ATOM 751 C CA . LYS A 1 89 ? 27.256 -1.420 -25.293 1.00 82.81 89 LYS A CA 1
ATOM 752 C C . LYS A 1 89 ? 26.052 -1.968 -24.546 1.00 82.81 89 LYS A C 1
ATOM 754 O O . LYS A 1 89 ? 25.754 -3.157 -24.570 1.00 82.81 89 LYS A O 1
ATOM 759 N N . ARG A 1 90 ? 25.347 -1.092 -23.835 1.00 68.50 90 ARG A N 1
ATOM 760 C CA . ARG A 1 90 ? 24.148 -1.487 -23.098 1.00 68.50 90 ARG A CA 1
ATOM 761 C C . ARG A 1 90 ? 23.106 -1.952 -24.113 1.00 68.50 90 ARG A C 1
ATOM 763 O O . ARG A 1 90 ? 22.651 -1.139 -24.919 1.00 68.50 90 ARG A O 1
ATOM 770 N N . SER A 1 91 ? 22.686 -3.218 -24.055 1.00 57.97 91 SER A N 1
ATOM 771 C CA . SER A 1 91 ? 21.429 -3.586 -24.701 1.00 57.97 91 SER A CA 1
ATOM 772 C C . SER A 1 91 ? 20.350 -2.670 -24.117 1.00 57.97 91 SER A C 1
ATOM 774 O O . SER A 1 91 ? 20.365 -2.359 -22.917 1.00 57.97 91 SER A O 1
ATOM 776 N N . LYS A 1 92 ? 19.453 -2.134 -24.955 1.00 50.72 92 LYS A N 1
ATOM 777 C CA . LYS A 1 92 ? 18.279 -1.416 -24.450 1.00 50.72 92 LYS A CA 1
ATOM 778 C C . LYS A 1 92 ? 17.556 -2.406 -23.541 1.00 50.72 92 LYS A C 1
ATOM 780 O O . LYS A 1 92 ? 16.868 -3.285 -24.051 1.00 50.72 92 LYS A O 1
ATOM 785 N N . ARG A 1 93 ? 17.744 -2.312 -22.216 1.00 50.06 93 ARG A N 1
ATOM 786 C CA . ARG A 1 93 ? 16.948 -3.088 -21.262 1.00 50.06 93 ARG A CA 1
ATOM 787 C C . ARG A 1 93 ? 15.508 -2.852 -21.687 1.00 50.06 93 ARG A C 1
ATOM 789 O O . ARG A 1 93 ? 15.081 -1.694 -21.697 1.00 50.06 93 ARG A O 1
ATOM 796 N N . LYS A 1 94 ? 14.802 -3.909 -22.111 1.00 51.53 94 LYS A N 1
ATOM 797 C CA . LYS A 1 94 ? 13.356 -3.827 -22.329 1.00 51.53 94 LYS A CA 1
ATOM 798 C C . LYS A 1 94 ? 12.811 -3.151 -21.077 1.00 51.53 94 LYS A C 1
ATOM 800 O O . LYS A 1 94 ? 13.165 -3.573 -19.971 1.00 51.53 94 LYS A O 1
ATOM 805 N N . SER A 1 95 ? 12.094 -2.036 -21.244 1.00 53.66 95 SER A N 1
ATOM 806 C CA . SER A 1 95 ? 11.510 -1.343 -20.099 1.00 53.66 95 SER A CA 1
ATOM 807 C C . SER A 1 95 ? 10.801 -2.393 -19.249 1.00 53.66 95 SER A C 1
ATOM 809 O O . SER A 1 95 ? 10.161 -3.276 -19.830 1.00 53.66 95 SER A O 1
ATOM 811 N N . PRO A 1 96 ? 10.975 -2.373 -17.915 1.00 59.56 96 PRO A N 1
ATOM 812 C CA . PRO A 1 96 ? 10.305 -3.346 -17.071 1.00 59.56 96 PRO A CA 1
ATOM 813 C C . PRO A 1 96 ? 8.820 -3.353 -17.445 1.00 59.56 96 PRO A C 1
ATOM 815 O O . PRO A 1 96 ? 8.271 -2.272 -17.691 1.00 59.56 96 PRO A O 1
ATOM 818 N N . PRO A 1 97 ? 8.195 -4.537 -17.561 1.00 68.31 97 PRO A N 1
ATOM 819 C CA . PRO A 1 97 ? 6.802 -4.623 -17.959 1.00 68.31 97 PRO A CA 1
ATOM 820 C C . PRO A 1 97 ? 5.978 -3.719 -17.043 1.00 68.31 97 PRO A C 1
ATOM 822 O O . PRO A 1 97 ? 6.138 -3.742 -15.820 1.00 68.31 97 PRO A O 1
ATOM 825 N N . THR A 1 98 ? 5.127 -2.893 -17.648 1.00 83.94 98 THR A N 1
ATOM 826 C CA . THR A 1 98 ? 4.224 -1.982 -16.940 1.00 83.94 98 THR A CA 1
ATOM 827 C C . THR A 1 98 ? 2.789 -2.497 -17.046 1.00 83.94 98 THR A C 1
ATOM 829 O O . THR A 1 98 ? 1.964 -1.841 -17.684 1.00 83.94 98 THR A O 1
ATOM 832 N N . PRO A 1 99 ? 2.467 -3.670 -16.463 1.00 87.56 99 PRO A N 1
ATOM 833 C CA . PRO A 1 99 ? 1.181 -4.337 -16.680 1.00 87.56 99 PRO A CA 1
ATOM 834 C C . PRO A 1 99 ? -0.010 -3.478 -16.240 1.00 87.56 99 PRO A C 1
ATOM 836 O O . PRO A 1 99 ? -1.082 -3.558 -16.825 1.00 87.56 99 PRO A O 1
ATOM 839 N N . TRP A 1 100 ? 0.181 -2.587 -15.263 1.00 92.50 100 TRP A N 1
ATOM 840 C CA . TRP A 1 100 ? -0.864 -1.670 -14.807 1.00 92.50 100 TRP A CA 1
ATOM 841 C C . TRP A 1 100 ? -1.296 -0.647 -15.866 1.00 92.50 100 TRP A C 1
ATOM 843 O O . TRP A 1 100 ? -2.361 -0.061 -15.717 1.00 92.50 100 TRP A O 1
ATOM 853 N N . LYS A 1 101 ? -0.506 -0.395 -16.917 1.00 93.19 101 LYS A N 1
ATOM 854 C CA . LYS A 1 101 ? -0.909 0.524 -17.994 1.00 93.19 101 LYS A CA 1
ATOM 855 C C . LYS A 1 101 ? -1.915 -0.101 -18.954 1.00 93.19 101 LYS A C 1
ATOM 857 O O . LYS A 1 101 ? -2.746 0.615 -19.495 1.00 93.19 101 LYS A O 1
ATOM 862 N N . GLU A 1 102 ? -1.819 -1.412 -19.148 1.00 91.19 102 GLU A N 1
ATOM 863 C CA . GLU A 1 102 ? -2.643 -2.186 -20.085 1.00 91.19 102 GLU A CA 1
ATOM 864 C C . GLU A 1 102 ? -3.809 -2.896 -19.384 1.00 91.19 102 GLU A C 1
ATOM 866 O O . GLU A 1 102 ? -4.711 -3.412 -20.038 1.00 91.19 102 GLU A O 1
ATOM 871 N N . PHE A 1 103 ? -3.806 -2.923 -18.049 1.00 94.56 103 PHE A N 1
ATOM 872 C CA . PHE A 1 103 ? -4.868 -3.545 -17.271 1.00 94.56 103 PHE A CA 1
ATOM 873 C C . PHE A 1 103 ? -6.224 -2.840 -17.507 1.00 94.56 103 PHE A C 1
ATOM 875 O O . PHE A 1 103 ? -6.276 -1.605 -17.487 1.00 94.56 103 PHE A O 1
ATOM 882 N N . PRO A 1 104 ? -7.329 -3.588 -17.702 1.00 95.25 104 PRO A N 1
ATOM 883 C CA . PRO A 1 104 ? -8.646 -3.029 -18.010 1.00 95.25 104 PRO A CA 1
ATOM 884 C C . PRO A 1 104 ? -9.316 -2.439 -16.759 1.00 95.25 104 PRO A C 1
ATOM 886 O O . PRO A 1 104 ? -10.188 -3.050 -16.139 1.00 95.25 104 PRO A O 1
ATOM 889 N N . TRP A 1 105 ? -8.887 -1.239 -16.369 1.00 96.62 105 TRP A N 1
ATOM 890 C CA . TRP A 1 105 ? -9.415 -0.551 -15.195 1.00 96.62 105 TRP A CA 1
ATOM 891 C C . TRP A 1 105 ? -10.876 -0.125 -15.362 1.00 96.62 105 TRP A C 1
ATOM 893 O O . TRP A 1 105 ? -11.286 0.400 -16.398 1.00 96.62 105 TRP A O 1
ATOM 903 N N . ARG A 1 106 ? -11.641 -0.272 -14.282 1.00 94.75 106 ARG A N 1
ATOM 904 C CA . ARG A 1 106 ? -12.947 0.355 -14.077 1.00 94.75 106 ARG A CA 1
ATOM 905 C C . ARG A 1 106 ? -12.815 1.880 -14.036 1.00 94.75 106 ARG A C 1
ATOM 907 O O . ARG A 1 106 ? -11.734 2.411 -13.772 1.00 94.75 106 ARG A O 1
ATOM 914 N N . LYS A 1 107 ? -13.921 2.594 -14.280 1.00 93.19 107 LYS A N 1
ATOM 915 C CA . LYS A 1 107 ? -13.940 4.067 -14.388 1.00 93.19 107 LYS A CA 1
ATOM 916 C C . LYS A 1 107 ? -13.365 4.759 -13.143 1.00 93.19 107 LYS A C 1
ATOM 918 O O . LYS A 1 107 ? -12.627 5.730 -13.276 1.00 93.19 107 LYS A O 1
ATOM 923 N N . GLU A 1 108 ? -13.617 4.197 -11.963 1.00 92.88 108 GLU A N 1
ATOM 924 C CA . GLU A 1 108 ? -13.141 4.656 -10.654 1.00 92.88 108 GLU A CA 1
ATOM 925 C C . GLU A 1 108 ? -11.610 4.549 -10.509 1.00 92.88 108 GLU A C 1
ATOM 927 O O . GLU A 1 108 ? -11.004 5.240 -9.690 1.00 92.88 108 GLU A O 1
ATOM 932 N N . LEU A 1 109 ? -10.966 3.699 -11.318 1.00 96.25 109 LEU A N 1
ATOM 933 C CA . LEU A 1 109 ? -9.535 3.390 -11.261 1.00 96.25 109 LEU A CA 1
ATOM 934 C C . LEU A 1 109 ? -8.772 3.715 -12.552 1.00 96.25 109 LEU A C 1
ATOM 936 O O . LEU A 1 109 ? -7.595 3.378 -12.654 1.00 96.25 109 LEU A O 1
ATOM 940 N N . LEU A 1 110 ? -9.365 4.415 -13.528 1.00 95.56 110 LEU A N 1
ATOM 941 C CA . LEU A 1 110 ? -8.680 4.753 -14.792 1.00 95.56 110 LEU A CA 1
ATOM 942 C C . LEU A 1 110 ? -7.356 5.503 -14.581 1.00 95.56 110 LEU A C 1
ATOM 944 O O . LEU A 1 110 ? -6.418 5.365 -15.371 1.00 95.56 110 LEU A O 1
ATOM 948 N N . TRP A 1 111 ? -7.251 6.276 -13.499 1.00 95.75 111 TRP A N 1
ATOM 949 C CA . TRP A 1 111 ? -6.035 6.982 -13.098 1.00 95.75 111 TRP A CA 1
ATOM 950 C C . TRP A 1 111 ? -4.853 6.036 -12.803 1.00 95.75 111 TRP A C 1
ATOM 952 O O . TRP A 1 111 ? -3.703 6.444 -12.974 1.00 95.75 111 TRP A O 1
ATOM 962 N N . ALA A 1 112 ? -5.098 4.767 -12.450 1.00 96.06 112 ALA A N 1
ATOM 963 C CA . ALA A 1 112 ? -4.056 3.774 -12.181 1.00 96.06 112 ALA A CA 1
ATOM 964 C C . ALA A 1 112 ? -3.160 3.516 -13.406 1.00 96.06 112 ALA A C 1
ATOM 966 O O . ALA A 1 112 ? -1.945 3.359 -13.263 1.00 96.06 112 ALA A O 1
ATOM 967 N N . SER A 1 113 ? -3.725 3.579 -14.619 1.00 95.25 113 SER A N 1
ATOM 968 C CA . SER A 1 113 ? -2.971 3.463 -15.880 1.00 95.25 113 SER A CA 1
ATOM 969 C C . SER A 1 113 ? -1.942 4.586 -16.080 1.00 95.25 113 SER A C 1
ATOM 971 O O . SER A 1 113 ? -0.940 4.410 -16.775 1.00 95.25 113 SER A O 1
ATOM 973 N N . LYS A 1 114 ? -2.149 5.743 -15.436 1.00 94.31 114 LYS A N 1
ATOM 974 C CA . LYS A 1 114 ? -1.296 6.936 -15.558 1.00 94.31 114 LYS A CA 1
ATOM 975 C C . LYS A 1 114 ? -0.150 6.955 -14.544 1.00 94.31 114 LYS A C 1
ATOM 977 O O . LYS A 1 114 ? 0.717 7.830 -14.608 1.00 94.31 114 LYS A O 1
ATOM 982 N N . LEU A 1 115 ? -0.110 6.003 -13.610 1.00 91.50 115 LEU A N 1
ATOM 983 C CA . LEU A 1 115 ? 0.956 5.923 -12.616 1.00 91.50 115 LEU A CA 1
ATOM 984 C C . LEU A 1 115 ? 2.300 5.596 -13.280 1.00 91.50 115 LEU A C 1
ATOM 986 O O . LEU A 1 115 ? 2.425 4.657 -14.070 1.00 91.50 115 LEU A O 1
ATOM 990 N N . LYS A 1 116 ? 3.336 6.367 -12.926 1.00 87.81 116 LYS A N 1
ATOM 991 C CA . LYS A 1 116 ? 4.686 6.204 -13.491 1.00 87.81 116 LYS A CA 1
ATOM 992 C C . LYS A 1 116 ? 5.369 4.925 -13.011 1.00 87.81 116 LYS A C 1
ATOM 994 O O . LYS A 1 116 ? 5.919 4.196 -13.826 1.00 87.81 116 LYS A O 1
ATOM 999 N N . ASN A 1 117 ? 5.328 4.671 -11.702 1.00 84.75 117 ASN A N 1
ATOM 1000 C CA . ASN A 1 117 ? 5.981 3.534 -11.057 1.00 84.75 117 ASN A CA 1
ATOM 1001 C C . ASN A 1 117 ? 5.013 2.890 -10.065 1.00 84.75 117 ASN A C 1
ATOM 1003 O O . ASN A 1 117 ? 4.611 3.534 -9.094 1.00 84.75 117 ASN A O 1
ATOM 1007 N N . VAL A 1 118 ? 4.676 1.623 -10.289 1.00 85.00 118 VAL A N 1
ATOM 1008 C CA . VAL A 1 118 ? 3.789 0.849 -9.415 1.00 85.00 118 VAL A CA 1
ATOM 1009 C C . VAL A 1 118 ? 4.541 -0.389 -8.944 1.00 85.00 118 VAL A C 1
ATOM 1011 O O . VAL A 1 118 ? 5.104 -1.132 -9.742 1.00 85.00 118 VAL A O 1
ATOM 1014 N N . ARG A 1 119 ? 4.591 -0.598 -7.625 1.00 85.81 119 ARG A N 1
ATOM 1015 C CA . ARG A 1 119 ? 5.149 -1.828 -7.046 1.00 85.81 119 ARG A CA 1
ATOM 1016 C C . ARG A 1 119 ? 4.161 -2.973 -7.240 1.00 85.81 119 ARG A C 1
ATOM 1018 O O . ARG A 1 119 ? 2.959 -2.729 -7.225 1.00 85.81 119 ARG A O 1
ATOM 1025 N N . ILE A 1 120 ? 4.658 -4.208 -7.296 1.00 82.19 120 ILE A N 1
ATOM 1026 C CA . ILE A 1 120 ? 3.825 -5.416 -7.447 1.00 82.19 120 ILE A CA 1
ATOM 1027 C C . ILE A 1 120 ? 2.684 -5.434 -6.418 1.00 82.19 120 ILE A C 1
ATOM 1029 O O . ILE A 1 120 ? 1.523 -5.505 -6.796 1.00 82.19 120 ILE A O 1
ATOM 1033 N N . MET A 1 121 ? 2.992 -5.212 -5.136 1.00 81.75 121 MET A N 1
ATOM 1034 C CA . MET A 1 121 ? 1.974 -5.153 -4.077 1.00 81.75 121 MET A CA 1
ATOM 1035 C C . MET A 1 121 ? 0.920 -4.058 -4.294 1.00 81.75 121 MET A C 1
ATOM 1037 O O . MET A 1 121 ? -0.253 -4.263 -4.006 1.00 81.75 121 MET A O 1
ATOM 1041 N N . THR A 1 122 ? 1.315 -2.886 -4.801 1.00 91.12 122 THR A N 1
ATOM 1042 C CA . THR A 1 122 ? 0.358 -1.817 -5.125 1.00 91.12 122 THR A CA 1
ATOM 1043 C C . THR A 1 122 ? -0.527 -2.221 -6.296 1.00 91.12 122 THR A C 1
ATOM 1045 O O . THR A 1 122 ? -1.716 -1.932 -6.275 1.00 91.12 122 THR A O 1
ATOM 1048 N N . PHE A 1 123 ? 0.026 -2.910 -7.293 1.00 93.19 123 PHE A N 1
ATOM 1049 C CA . PHE A 1 123 ? -0.755 -3.398 -8.421 1.00 93.19 123 PHE A CA 1
ATOM 1050 C C . PHE A 1 123 ? -1.790 -4.447 -7.986 1.00 93.19 123 PHE A C 1
ATOM 1052 O O . PHE A 1 123 ? -2.946 -4.328 -8.374 1.00 93.19 123 PHE A O 1
ATOM 1059 N N . GLU A 1 124 ? -1.426 -5.394 -7.115 1.00 93.50 124 GLU A N 1
ATOM 1060 C CA . GLU A 1 124 ? -2.377 -6.353 -6.523 1.00 93.50 124 GLU A CA 1
ATOM 1061 C C . GLU A 1 124 ? -3.514 -5.655 -5.762 1.00 93.50 124 GLU A C 1
ATOM 1063 O O . GLU A 1 124 ? -4.685 -5.957 -5.978 1.00 93.50 124 GLU A O 1
ATOM 1068 N N . ILE A 1 125 ? -3.186 -4.650 -4.943 1.00 95.50 125 ILE A N 1
ATOM 1069 C CA . ILE A 1 125 ? -4.186 -3.841 -4.228 1.00 95.50 125 ILE A CA 1
ATOM 1070 C C . ILE A 1 125 ? -5.163 -3.177 -5.207 1.00 95.50 125 ILE A C 1
ATOM 1072 O O . ILE A 1 125 ? -6.373 -3.213 -4.992 1.00 95.50 125 ILE A O 1
ATOM 1076 N N . LEU A 1 126 ? -4.654 -2.579 -6.287 1.00 96.44 126 LEU A N 1
ATOM 1077 C CA . LEU A 1 126 ? -5.496 -1.917 -7.283 1.00 96.44 126 LEU A CA 1
ATOM 1078 C C . LEU A 1 126 ? -6.387 -2.915 -8.028 1.00 96.44 126 LEU A C 1
ATOM 1080 O O . LEU A 1 126 ? -7.545 -2.601 -8.282 1.00 96.44 126 LEU A O 1
ATOM 1084 N N . LYS A 1 127 ? -5.897 -4.125 -8.328 1.00 96.75 127 LYS A N 1
ATOM 1085 C CA . LYS A 1 127 ? -6.721 -5.186 -8.931 1.00 96.75 127 LYS A CA 1
ATOM 1086 C C . LYS A 1 127 ? -7.865 -5.618 -8.013 1.00 96.75 127 LYS A C 1
ATOM 1088 O O . LYS A 1 127 ? -8.987 -5.748 -8.488 1.00 96.75 127 LYS A O 1
ATOM 1093 N N . ASN A 1 128 ? -7.615 -5.767 -6.712 1.00 97.12 128 ASN A N 1
ATOM 1094 C CA . ASN A 1 128 ? -8.672 -6.103 -5.752 1.00 97.12 128 ASN A CA 1
ATOM 1095 C C . ASN A 1 128 ? -9.733 -4.996 -5.666 1.00 97.12 128 ASN A C 1
ATOM 1097 O O . ASN A 1 128 ? -10.927 -5.283 -5.693 1.00 97.12 128 ASN A O 1
ATOM 1101 N N . LEU A 1 129 ? -9.314 -3.724 -5.662 1.00 96.06 129 LEU A N 1
ATOM 1102 C CA . LEU A 1 129 ? -10.243 -2.591 -5.752 1.00 96.06 129 LEU A CA 1
ATOM 1103 C C . LEU A 1 129 ? -11.040 -2.605 -7.066 1.00 96.06 129 LEU A C 1
ATOM 1105 O O . LEU A 1 129 ? -12.230 -2.305 -7.072 1.00 96.06 129 LEU A O 1
ATOM 1109 N N . ASN A 1 130 ? -10.406 -2.976 -8.178 1.00 96.38 130 ASN A N 1
ATOM 1110 C CA . ASN A 1 130 ? -11.059 -3.065 -9.481 1.00 96.38 130 ASN A CA 1
ATOM 1111 C C . ASN A 1 130 ? -12.160 -4.130 -9.511 1.00 96.38 130 ASN A C 1
ATOM 1113 O O . ASN A 1 130 ? -13.261 -3.854 -9.985 1.00 96.38 130 ASN A O 1
ATOM 1117 N N . GLU A 1 131 ? -11.876 -5.325 -8.989 1.00 95.44 131 GLU A N 1
ATOM 1118 C CA . GLU A 1 131 ? -12.883 -6.384 -8.867 1.00 95.44 131 GLU A CA 1
ATOM 1119 C C . GLU A 1 131 ? -13.984 -6.007 -7.872 1.00 95.44 131 GLU A C 1
ATOM 1121 O O . GLU A 1 131 ? -15.156 -6.285 -8.123 1.00 95.44 131 GLU A O 1
ATOM 1126 N N . TYR A 1 132 ? -13.648 -5.304 -6.788 1.00 94.38 132 TYR A N 1
ATOM 1127 C CA . TYR A 1 132 ? -14.652 -4.767 -5.875 1.00 94.38 132 TYR A CA 1
ATOM 1128 C C . TYR A 1 132 ? -15.636 -3.836 -6.603 1.00 94.38 132 TYR A C 1
ATOM 1130 O O . TYR A 1 132 ? -16.835 -4.115 -6.592 1.00 94.38 132 TYR A O 1
ATOM 1138 N N . PHE A 1 133 ? -15.152 -2.809 -7.314 1.00 92.94 133 PHE A N 1
ATOM 1139 C CA . PHE A 1 133 ? -16.013 -1.875 -8.058 1.00 92.94 133 PHE A CA 1
ATOM 1140 C C . PHE A 1 133 ? -16.818 -2.538 -9.175 1.00 92.94 133 PHE A C 1
ATOM 1142 O O . PHE A 1 133 ? -17.902 -2.075 -9.521 1.00 92.94 133 PHE A O 1
ATOM 1149 N N . LYS A 1 134 ? -16.303 -3.623 -9.756 1.00 92.06 134 LYS A N 1
ATOM 1150 C CA . LYS A 1 134 ? -17.028 -4.418 -10.750 1.00 92.06 134 LYS A CA 1
ATOM 1151 C C . LYS A 1 134 ? -18.234 -5.140 -10.141 1.00 92.06 134 LYS A C 1
ATOM 1153 O O . LYS A 1 134 ? -19.265 -5.229 -10.797 1.00 92.06 134 LYS A O 1
ATOM 1158 N N . ASN A 1 135 ? -18.109 -5.634 -8.911 1.00 89.25 135 ASN A N 1
ATOM 1159 C CA . ASN A 1 135 ? -19.155 -6.412 -8.241 1.00 89.25 135 ASN A CA 1
ATOM 1160 C C . ASN A 1 135 ? -20.120 -5.551 -7.399 1.00 89.25 135 ASN A C 1
ATOM 1162 O O . ASN A 1 135 ? -21.168 -6.043 -6.997 1.00 89.25 135 ASN A O 1
ATOM 1166 N N . HIS A 1 136 ? -19.782 -4.282 -7.142 1.00 83.94 136 HIS A N 1
ATOM 1167 C CA . HIS A 1 136 ? -20.468 -3.413 -6.174 1.00 83.94 136 HIS A CA 1
ATOM 1168 C C . HIS A 1 136 ? -20.814 -2.035 -6.771 1.00 83.94 136 HIS A C 1
ATOM 1170 O O . HIS A 1 136 ? -20.572 -1.002 -6.154 1.00 83.94 136 HIS A O 1
ATOM 1176 N N . GLU A 1 137 ? -21.389 -1.992 -7.982 1.00 72.44 137 GLU A N 1
ATOM 1177 C CA . GLU A 1 137 ? -21.771 -0.725 -8.645 1.00 72.44 137 GLU A CA 1
ATOM 1178 C C . GLU A 1 137 ? -22.833 0.094 -7.877 1.00 72.44 137 GLU A C 1
ATOM 1180 O O . GLU A 1 137 ? -22.959 1.295 -8.115 1.00 72.44 137 GLU A O 1
ATOM 1185 N N . LYS A 1 138 ? -23.611 -0.544 -6.990 1.00 68.06 138 LYS A N 1
ATOM 1186 C CA . LYS A 1 138 ? -24.719 0.059 -6.222 1.00 68.06 138 LYS A CA 1
ATOM 1187 C C . LYS A 1 138 ? -24.772 -0.462 -4.784 1.00 68.06 138 LYS A C 1
ATOM 1189 O O . LYS A 1 138 ? -25.826 -0.864 -4.300 1.00 68.06 138 LYS A O 1
ATOM 1194 N N . ASP A 1 139 ? -23.619 -0.587 -4.143 1.00 67.31 139 ASP A N 1
ATOM 1195 C CA . ASP A 1 139 ? -23.591 -1.068 -2.764 1.00 67.31 139 ASP A CA 1
ATOM 1196 C C . ASP A 1 139 ? -24.009 0.061 -1.816 1.00 67.31 139 ASP A C 1
ATOM 119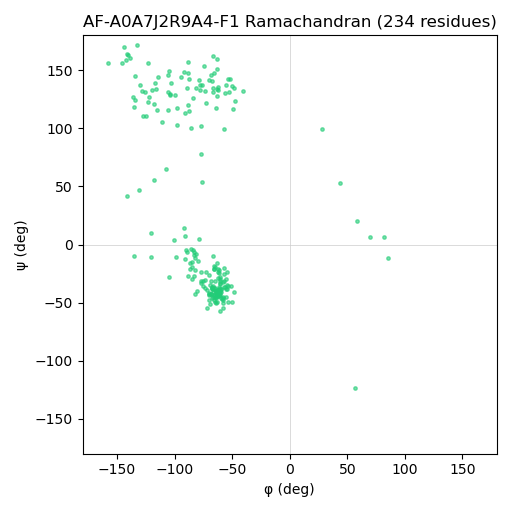8 O O . ASP A 1 139 ? -23.224 0.965 -1.556 1.00 67.31 139 ASP A O 1
ATOM 1202 N N . ASP A 1 140 ? -25.251 0.040 -1.335 1.00 69.81 140 ASP A N 1
ATOM 1203 C CA . ASP A 1 140 ? -25.819 1.128 -0.522 1.00 69.81 140 ASP A CA 1
ATOM 1204 C C . ASP A 1 140 ? -25.459 1.021 0.973 1.00 69.81 140 ASP A C 1
ATOM 1206 O O . ASP A 1 140 ? -25.785 1.906 1.767 1.00 69.81 140 ASP A O 1
ATOM 1210 N N . ILE A 1 141 ? -24.781 -0.056 1.389 1.00 85.38 141 ILE A N 1
ATOM 1211 C CA . ILE A 1 141 ? -24.450 -0.284 2.798 1.00 85.38 141 ILE A CA 1
ATOM 1212 C C . ILE A 1 141 ? -23.086 0.324 3.114 1.00 85.38 141 ILE A C 1
ATOM 1214 O O . ILE A 1 141 ? -22.047 -0.157 2.660 1.00 85.38 141 ILE A O 1
ATOM 1218 N N . GLN A 1 142 ? -23.078 1.359 3.954 1.00 92.25 142 GLN A N 1
ATOM 1219 C CA . GLN A 1 142 ? -21.848 1.826 4.585 1.00 92.25 142 GLN A CA 1
ATOM 1220 C C . 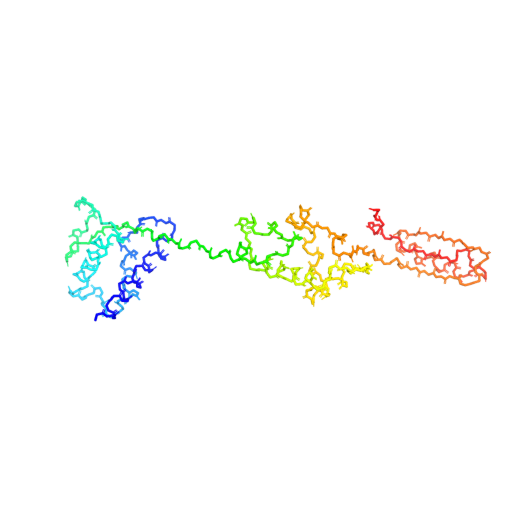GLN A 1 142 ? -21.422 0.900 5.725 1.00 92.25 142 GLN A C 1
ATOM 1222 O O . GLN A 1 142 ? -22.244 0.504 6.548 1.00 92.25 142 GLN A O 1
ATOM 1227 N N . MET A 1 143 ? -20.124 0.603 5.811 1.00 94.38 143 MET A N 1
ATOM 1228 C CA . MET A 1 143 ? -19.564 -0.242 6.874 1.00 94.38 143 MET A CA 1
ATOM 1229 C C . MET A 1 143 ? -18.230 0.282 7.424 1.00 94.38 143 MET A C 1
ATOM 1231 O O . MET A 1 143 ? -17.547 1.067 6.759 1.00 94.38 143 MET A O 1
ATOM 1235 N N . PRO A 1 144 ? -17.810 -0.150 8.625 1.00 96.25 144 PRO A N 1
ATOM 1236 C CA . PRO A 1 144 ? -16.496 0.175 9.160 1.00 96.25 144 PRO A CA 1
ATOM 1237 C C . PRO A 1 144 ? -15.355 -0.156 8.187 1.00 96.25 144 PRO A C 1
ATOM 1239 O O . PRO A 1 144 ? -15.349 -1.195 7.526 1.00 96.25 144 PRO A O 1
ATOM 1242 N N . ILE A 1 145 ? -14.333 0.703 8.148 1.00 96.12 145 ILE A N 1
ATOM 1243 C CA . ILE A 1 145 ? -13.149 0.572 7.280 1.00 96.12 145 ILE A CA 1
ATOM 1244 C C . ILE A 1 145 ? -12.494 -0.813 7.371 1.00 96.12 145 ILE A C 1
ATOM 1246 O O . ILE A 1 145 ? -12.029 -1.352 6.372 1.00 96.12 145 ILE A O 1
ATOM 1250 N N . LYS A 1 146 ? -12.487 -1.413 8.560 1.00 95.94 146 LYS A N 1
ATOM 1251 C CA . LYS A 1 146 ? -11.902 -2.733 8.806 1.00 95.94 146 LYS A CA 1
ATOM 1252 C C . LYS A 1 146 ? -12.707 -3.859 8.160 1.00 95.94 146 LYS A C 1
ATOM 1254 O O . LYS A 1 146 ? -12.121 -4.744 7.544 1.00 95.94 146 LYS A O 1
ATOM 1259 N N . GLU A 1 147 ? -14.033 -3.789 8.236 1.00 96.62 147 GLU A N 1
ATOM 1260 C CA . GLU A 1 147 ? -14.934 -4.745 7.583 1.00 96.62 147 GLU A CA 1
ATOM 1261 C C . GLU A 1 147 ? -14.834 -4.624 6.062 1.00 96.62 147 GLU A C 1
ATOM 1263 O O . GLU A 1 147 ? -14.624 -5.627 5.377 1.00 96.62 147 GLU A O 1
ATOM 1268 N N . ARG A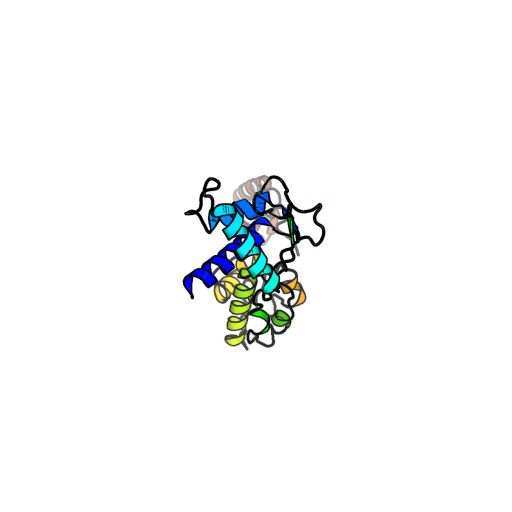 1 148 ? -14.830 -3.389 5.536 1.00 95.31 148 ARG A N 1
ATOM 1269 C CA . ARG A 1 148 ? -14.624 -3.148 4.100 1.00 95.31 148 ARG A CA 1
ATOM 1270 C C . ARG A 1 148 ? -13.256 -3.645 3.634 1.00 95.31 148 ARG A C 1
ATOM 1272 O O . ARG A 1 148 ? -13.127 -4.184 2.539 1.00 95.31 148 ARG A O 1
ATOM 1279 N N . SER A 1 149 ? -12.226 -3.511 4.470 1.00 97.12 149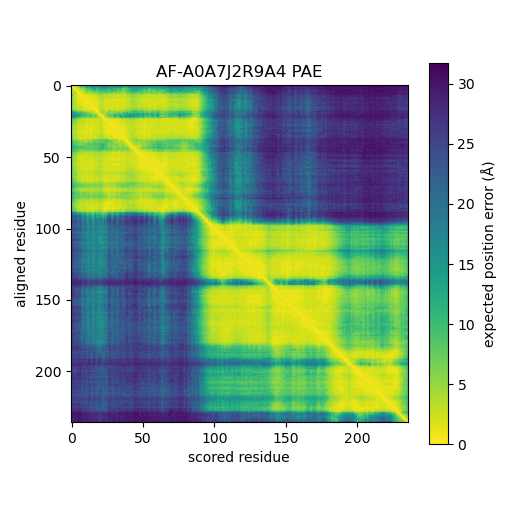 SER A N 1
ATOM 1280 C CA . SER A 1 149 ? -10.889 -4.023 4.163 1.00 97.12 149 SER A CA 1
ATOM 1281 C C . SER A 1 149 ? -10.876 -5.548 4.055 1.00 97.12 149 SER A C 1
ATOM 1283 O O . SER A 1 149 ? -10.260 -6.085 3.136 1.00 97.12 149 SER A O 1
ATOM 1285 N N . ILE A 1 150 ? -11.581 -6.254 4.943 1.00 97.50 150 ILE A N 1
ATOM 1286 C CA . ILE A 1 150 ? -11.733 -7.714 4.858 1.00 97.50 150 ILE A CA 1
ATOM 1287 C C . ILE A 1 150 ? -12.497 -8.095 3.590 1.00 97.50 150 ILE A C 1
ATOM 1289 O O . ILE A 1 150 ? -12.056 -8.984 2.871 1.00 97.50 150 ILE A O 1
ATOM 1293 N N . GLN A 1 151 ? -13.593 -7.405 3.273 1.00 94.94 151 GLN A N 1
ATOM 1294 C CA . GLN A 1 151 ? -14.386 -7.702 2.079 1.00 94.94 151 GLN A CA 1
ATOM 1295 C C . GLN A 1 151 ? -13.580 -7.533 0.781 1.00 94.94 151 GLN A C 1
ATOM 1297 O O . GLN A 1 151 ? -13.691 -8.360 -0.119 1.00 94.94 151 GLN A O 1
ATOM 1302 N N . ILE A 1 152 ? -12.763 -6.477 0.676 1.00 95.06 152 ILE A N 1
ATOM 1303 C CA . ILE A 1 152 ? -11.984 -6.190 -0.539 1.00 95.06 152 ILE A CA 1
ATOM 1304 C C . ILE A 1 152 ? -10.703 -7.033 -0.611 1.00 95.06 152 ILE A C 1
ATOM 1306 O O . ILE A 1 152 ? -10.313 -7.471 -1.692 1.00 95.06 152 ILE A O 1
ATOM 1310 N N . PHE A 1 153 ? -10.007 -7.228 0.513 1.00 94.69 153 PHE A N 1
ATOM 1311 C CA . PHE A 1 153 ? -8.635 -7.752 0.520 1.00 94.69 153 PHE A CA 1
ATOM 1312 C C . PHE A 1 153 ? -8.449 -9.063 1.291 1.00 94.69 153 PHE A C 1
ATOM 1314 O O . PHE A 1 153 ? -7.362 -9.632 1.234 1.00 94.69 153 PHE A O 1
ATOM 1321 N N . GLY A 1 154 ? -9.444 -9.516 2.054 1.00 94.94 154 GLY A N 1
ATOM 1322 C CA . GLY A 1 154 ? -9.301 -10.630 2.998 1.00 94.94 154 GLY A CA 1
ATOM 1323 C C . GLY A 1 154 ? -8.431 -10.309 4.221 1.00 94.94 154 GLY A C 1
ATOM 1324 O O . GLY A 1 154 ? -8.143 -11.198 5.015 1.00 94.94 154 GLY A O 1
ATOM 1325 N N . GLU A 1 155 ? -8.003 -9.052 4.395 1.00 95.00 155 GLU A N 1
ATOM 1326 C CA . GLU A 1 155 ? -7.139 -8.613 5.495 1.00 95.00 155 GLU A CA 1
ATOM 1327 C C . GLU A 1 155 ? -7.642 -7.281 6.079 1.00 95.00 155 GLU A C 1
ATOM 1329 O O . GLU A 1 155 ? -7.793 -6.279 5.376 1.00 95.00 155 GLU A O 1
ATOM 1334 N N . GLU A 1 156 ? -7.841 -7.255 7.398 1.00 94.00 156 GLU A N 1
ATOM 1335 C CA . GLU A 1 156 ? -8.445 -6.148 8.160 1.00 94.00 156 GLU A CA 1
ATOM 1336 C C . GLU A 1 156 ? -7.724 -4.801 8.005 1.00 94.00 156 GLU A C 1
ATOM 1338 O O . GLU A 1 156 ? -8.358 -3.751 7.977 1.00 94.00 156 GLU A O 1
ATOM 1343 N N . LYS A 1 157 ? -6.391 -4.809 7.901 1.00 92.62 157 LYS A N 1
ATOM 1344 C CA . LYS A 1 157 ? -5.566 -3.592 8.026 1.00 92.62 157 LYS A CA 1
ATOM 1345 C C . LYS A 1 157 ? -5.101 -3.009 6.695 1.00 92.62 157 LYS A C 1
ATOM 1347 O O . LYS A 1 157 ? -4.306 -2.067 6.680 1.00 92.62 157 LYS A O 1
ATOM 1352 N N . VAL A 1 158 ? -5.527 -3.564 5.562 1.00 96.38 158 VAL A N 1
ATOM 1353 C CA . VAL A 1 158 ? -5.064 -3.087 4.251 1.00 96.38 158 VAL A CA 1
ATOM 1354 C C . VAL A 1 158 ? -5.545 -1.663 4.005 1.00 96.38 158 VAL A C 1
ATOM 1356 O O . VAL A 1 158 ? -4.702 -0.813 3.707 1.00 96.38 158 VAL A O 1
ATOM 1359 N N . LEU A 1 159 ? -6.841 -1.378 4.197 1.00 96.12 159 LEU A N 1
ATOM 1360 C CA . LEU A 1 159 ? -7.386 -0.028 4.018 1.00 96.12 159 LEU A CA 1
ATOM 1361 C C . LEU A 1 159 ? -6.692 0.994 4.918 1.00 96.12 159 LEU A C 1
ATOM 1363 O O . LEU A 1 159 ? -6.204 1.994 4.398 1.00 96.12 159 LEU A O 1
ATOM 1367 N N . ASP A 1 160 ? -6.515 0.708 6.209 1.00 93.50 160 ASP A N 1
ATOM 1368 C CA . ASP A 1 160 ? -5.793 1.593 7.137 1.00 93.50 160 ASP A CA 1
ATOM 1369 C C . ASP A 1 160 ? -4.380 1.958 6.647 1.00 93.50 160 ASP A C 1
ATOM 1371 O O . ASP A 1 160 ? -3.931 3.102 6.773 1.00 93.50 160 ASP A O 1
ATOM 1375 N N . ARG A 1 161 ? -3.670 1.001 6.034 1.00 94.06 161 ARG A N 1
ATOM 1376 C CA . ARG A 1 161 ? -2.331 1.236 5.470 1.00 94.06 161 ARG A CA 1
ATOM 1377 C C . ARG A 1 161 ? -2.372 2.024 4.161 1.00 94.06 161 ARG A C 1
ATOM 1379 O O . ARG A 1 161 ? -1.434 2.784 3.891 1.00 94.06 161 ARG A O 1
ATOM 1386 N N . ILE A 1 162 ? -3.385 1.819 3.314 1.00 95.31 162 ILE A N 1
ATOM 1387 C CA . ILE A 1 162 ? -3.428 2.438 1.982 1.00 95.31 162 ILE A CA 1
ATOM 1388 C C . ILE A 1 162 ? -4.077 3.820 1.970 1.00 95.31 162 ILE A C 1
ATOM 1390 O O . ILE A 1 162 ? -3.643 4.649 1.177 1.00 95.31 162 ILE A O 1
ATOM 1394 N N . VAL A 1 163 ? -4.994 4.128 2.894 1.00 95.38 163 VAL A N 1
ATOM 1395 C CA . VAL A 1 163 ? -5.629 5.460 2.995 1.00 95.38 163 VAL A CA 1
ATOM 1396 C C . VAL A 1 163 ? -4.623 6.572 3.286 1.00 95.38 163 VAL A C 1
ATOM 1398 O O . VAL A 1 163 ? -4.855 7.740 2.989 1.00 95.38 163 VAL A O 1
ATOM 1401 N N . GLN A 1 164 ? -3.462 6.218 3.841 1.00 93.19 164 GLN A N 1
ATOM 1402 C CA . GLN A 1 164 ? -2.370 7.159 4.076 1.00 93.19 164 GLN A CA 1
ATOM 1403 C C . GLN A 1 164 ? -1.501 7.412 2.837 1.00 93.19 164 GLN A C 1
ATOM 1405 O O . GLN A 1 164 ? -0.680 8.331 2.837 1.00 93.19 164 GLN A O 1
ATOM 1410 N N . ARG A 1 165 ? -1.653 6.616 1.772 1.00 93.62 165 ARG A N 1
ATOM 1411 C CA . ARG A 1 165 ? -0.833 6.716 0.562 1.00 93.62 165 ARG A CA 1
ATOM 1412 C C . ARG A 1 165 ? -1.308 7.866 -0.313 1.00 93.62 165 ARG A C 1
ATOM 1414 O O . ARG A 1 165 ? -2.501 8.068 -0.503 1.00 93.62 165 ARG A O 1
ATOM 1421 N N . LYS A 1 166 ? -0.346 8.570 -0.913 1.00 93.62 166 LYS A N 1
ATOM 1422 C CA . LYS A 1 166 ? -0.597 9.716 -1.796 1.00 93.62 166 LYS A CA 1
ATOM 1423 C C . LYS A 1 166 ? -1.572 9.385 -2.932 1.00 93.62 166 LYS A C 1
ATOM 1425 O O . LYS A 1 166 ? -2.558 10.084 -3.097 1.00 93.62 166 LYS A O 1
ATOM 1430 N N . TRP A 1 167 ? -1.343 8.278 -3.643 1.00 93.50 167 TRP A N 1
ATOM 1431 C CA . TRP A 1 167 ? -2.215 7.857 -4.744 1.00 93.50 167 TRP A CA 1
ATOM 1432 C C . TRP A 1 167 ? -3.656 7.598 -4.297 1.00 93.50 167 TRP A C 1
ATOM 1434 O O . TRP A 1 167 ? -4.568 7.823 -5.081 1.00 93.50 167 TRP A O 1
ATOM 1444 N N . PHE A 1 168 ? -3.862 7.143 -3.057 1.00 95.38 168 PHE A N 1
ATOM 1445 C CA . PHE A 1 168 ? -5.200 6.938 -2.520 1.00 95.38 168 PHE A CA 1
ATOM 1446 C C . PHE A 1 168 ? -5.844 8.295 -2.262 1.00 95.38 168 PHE A C 1
ATOM 1448 O O . PHE A 1 168 ? -6.873 8.587 -2.844 1.00 95.38 168 PHE A O 1
ATOM 1455 N N . LYS A 1 169 ? -5.186 9.164 -1.484 1.00 94.38 169 LYS A N 1
ATOM 1456 C CA . LYS A 1 169 ? -5.705 10.497 -1.126 1.00 94.38 169 LYS A CA 1
ATOM 1457 C C . LYS A 1 169 ? -6.031 11.384 -2.330 1.00 94.38 169 LYS A C 1
ATOM 1459 O O . LYS A 1 169 ? -6.908 12.228 -2.236 1.00 94.38 169 LYS A O 1
ATOM 1464 N N . GLU A 1 170 ? -5.301 11.226 -3.431 1.00 94.62 170 GLU A N 1
ATOM 1465 C CA . GLU A 1 170 ? -5.490 12.031 -4.643 1.00 94.62 170 GLU A CA 1
ATOM 1466 C C . GLU A 1 170 ? -6.584 11.501 -5.577 1.00 94.62 170 GLU A C 1
ATOM 1468 O O . GLU A 1 170 ? -7.038 12.248 -6.437 1.00 94.62 170 GLU A O 1
ATOM 1473 N N . ASN A 1 171 ? -6.977 10.227 -5.462 1.00 95.38 171 ASN A N 1
ATOM 1474 C CA . ASN A 1 171 ? -7.828 9.587 -6.474 1.00 95.38 171 ASN A CA 1
ATOM 1475 C C . ASN A 1 171 ? -8.989 8.755 -5.907 1.00 95.38 171 ASN A C 1
ATOM 1477 O O . ASN A 1 171 ? -9.835 8.300 -6.672 1.00 95.38 171 ASN A O 1
ATOM 1481 N N . LEU A 1 172 ? -9.023 8.516 -4.598 1.00 94.81 172 LEU A N 1
ATOM 1482 C CA . LEU A 1 172 ? -10.019 7.711 -3.899 1.00 94.81 172 LEU A CA 1
ATOM 1483 C C . LEU A 1 172 ? -10.377 8.358 -2.558 1.00 94.81 172 LEU A C 1
ATOM 1485 O O . LEU A 1 172 ? -9.639 9.179 -2.012 1.00 94.81 172 LEU A O 1
ATOM 1489 N N . SER A 1 173 ? -11.498 7.927 -1.993 1.00 94.25 173 SER A N 1
ATOM 1490 C CA . SER A 1 173 ? -11.923 8.297 -0.649 1.00 94.25 173 SER A CA 1
ATOM 1491 C C . SER A 1 173 ? -12.619 7.124 0.035 1.00 94.25 173 SER A C 1
ATOM 1493 O O . SER A 1 173 ? -12.906 6.099 -0.590 1.00 94.25 173 SER A O 1
ATOM 1495 N N . LEU A 1 174 ? -12.869 7.260 1.338 1.00 94.25 174 LEU A N 1
ATOM 1496 C CA . LEU A 1 174 ? -13.654 6.269 2.071 1.00 94.25 174 LEU A CA 1
ATOM 1497 C C . LEU A 1 174 ? -15.122 6.276 1.622 1.00 94.25 174 LEU A C 1
ATOM 1499 O O . LEU A 1 174 ? -15.724 5.205 1.574 1.00 94.25 174 LEU A O 1
ATOM 1503 N N . GLU A 1 175 ? -15.659 7.435 1.210 1.00 92.12 175 GLU A N 1
ATOM 1504 C CA . GLU A 1 175 ? -17.027 7.519 0.686 1.00 92.12 175 GLU A CA 1
ATOM 1505 C C . GLU A 1 175 ? -17.183 6.711 -0.604 1.00 92.12 175 GLU A C 1
ATOM 1507 O O . GLU A 1 175 ? -18.140 5.960 -0.731 1.00 92.12 175 GLU A O 1
ATOM 1512 N N . ILE A 1 176 ? -16.214 6.780 -1.527 1.00 91.62 176 ILE A N 1
ATOM 1513 C CA . ILE A 1 176 ? -16.239 5.984 -2.770 1.00 91.62 176 ILE A CA 1
ATOM 1514 C C . ILE A 1 176 ? -16.243 4.475 -2.472 1.00 91.62 176 ILE A C 1
ATOM 1516 O O . ILE A 1 176 ? -16.791 3.684 -3.237 1.00 91.62 176 ILE A O 1
ATOM 1520 N N . LEU A 1 177 ? -15.635 4.064 -1.358 1.00 92.94 177 LEU A N 1
ATOM 1521 C CA . LEU A 1 177 ? -15.617 2.674 -0.903 1.00 92.94 177 LEU A CA 1
ATOM 1522 C C . LEU A 1 177 ? -16.787 2.330 0.030 1.00 92.94 177 LEU A C 1
ATOM 1524 O O . LEU A 1 177 ? -16.779 1.245 0.607 1.00 92.94 177 LEU A O 1
ATOM 1528 N N . ASN A 1 178 ? -17.755 3.236 0.217 1.00 93.06 178 ASN A N 1
ATOM 1529 C CA . ASN A 1 178 ? -18.866 3.101 1.161 1.00 93.06 178 ASN A CA 1
ATOM 1530 C C . ASN A 1 178 ? -18.401 2.571 2.520 1.00 93.06 178 ASN A C 1
ATOM 1532 O O . ASN A 1 178 ? -18.876 1.549 3.027 1.00 93.06 178 ASN A O 1
ATOM 1536 N N . CYS A 1 179 ? -17.401 3.241 3.092 1.00 95.19 179 CYS A N 1
ATOM 1537 C CA . CYS A 1 179 ? -16.895 2.908 4.412 1.00 95.19 179 CYS A CA 1
ATOM 1538 C C . CYS A 1 179 ? -16.531 4.144 5.233 1.00 95.19 179 CYS A C 1
ATOM 1540 O O . CYS A 1 179 ? -16.390 5.245 4.706 1.00 95.19 179 CYS A O 1
ATOM 1542 N N . TYR A 1 180 ? -16.382 3.957 6.541 1.00 94.75 180 TYR A N 1
ATOM 1543 C CA . TYR A 1 180 ? -16.055 5.025 7.485 1.00 94.75 180 TYR A CA 1
ATOM 1544 C C . TYR A 1 180 ? -15.097 4.531 8.569 1.00 94.75 180 TYR A C 1
ATOM 1546 O O . TYR A 1 180 ? -14.972 3.332 8.829 1.00 94.75 180 TYR A O 1
ATOM 1554 N N . LYS A 1 181 ? -14.384 5.456 9.216 1.00 93.12 181 LYS A N 1
ATOM 1555 C CA . LYS A 1 181 ? -13.539 5.117 10.365 1.00 93.12 181 LYS A CA 1
ATOM 1556 C C . LYS A 1 181 ? -14.392 5.020 11.620 1.00 93.12 181 LYS A C 1
ATOM 1558 O O . LYS A 1 181 ? -15.201 5.897 11.893 1.00 93.12 181 LYS A O 1
ATOM 1563 N N . THR A 1 182 ? -14.169 3.973 12.398 1.00 89.88 182 THR A N 1
ATOM 1564 C CA . THR A 1 182 ? -14.727 3.837 13.743 1.00 89.88 182 THR A CA 1
ATOM 1565 C C . THR A 1 182 ? -13.726 4.341 14.771 1.00 89.88 182 THR A C 1
ATOM 1567 O O . THR A 1 182 ? -12.524 4.101 14.634 1.00 89.88 182 THR A O 1
ATOM 1570 N N . HIS A 1 183 ? -14.225 4.967 15.830 1.00 82.12 183 HIS A N 1
ATOM 1571 C CA . HIS A 1 183 ? -13.429 5.282 17.011 1.00 82.12 183 HIS A CA 1
ATOM 1572 C C . HIS A 1 183 ? -13.473 4.107 17.988 1.00 82.12 183 HIS A C 1
ATOM 1574 O O . HIS A 1 183 ? -14.462 3.373 18.053 1.00 82.12 183 HIS A O 1
ATOM 1580 N N . GLU A 1 184 ? -12.389 3.903 18.728 1.00 81.44 184 GLU A N 1
ATOM 1581 C CA . GLU A 1 184 ? -12.370 2.896 19.785 1.00 81.44 184 GLU A CA 1
ATOM 1582 C C . GLU A 1 184 ? -13.334 3.320 20.909 1.00 81.44 184 GLU A C 1
ATOM 1584 O O . GLU A 1 184 ? -13.323 4.493 21.294 1.00 81.44 184 GLU A O 1
ATOM 1589 N N . PRO A 1 185 ? -14.182 2.417 21.435 1.00 83.81 185 PRO A N 1
ATOM 1590 C CA . PRO A 1 185 ? -15.110 2.774 22.499 1.00 83.81 185 PRO A CA 1
ATOM 1591 C C . PRO A 1 185 ? -14.365 3.134 23.790 1.00 83.81 185 PRO A C 1
ATOM 1593 O O . PRO A 1 185 ? -13.322 2.562 24.115 1.00 83.81 185 PRO A O 1
ATOM 1596 N N . PHE A 1 186 ? -14.934 4.057 24.565 1.00 87.19 186 PHE A N 1
ATOM 1597 C CA . PHE A 1 186 ? -14.386 4.428 25.867 1.00 87.19 186 PHE A CA 1
ATOM 1598 C C . PHE A 1 186 ? -14.740 3.381 26.931 1.00 87.19 186 PHE A C 1
ATOM 1600 O O . PHE A 1 186 ? -15.917 3.022 27.067 1.00 87.19 186 PHE A O 1
ATOM 1607 N N . PRO A 1 187 ? -13.771 2.930 27.750 1.00 91.38 187 PRO A N 1
ATOM 1608 C CA . PRO A 1 187 ? -14.085 2.177 28.955 1.00 91.38 187 PRO A CA 1
ATOM 1609 C C . PRO A 1 187 ? -15.031 2.988 29.844 1.00 91.38 187 PRO A C 1
ATOM 1611 O O . PRO A 1 187 ? -14.792 4.165 30.115 1.00 91.38 187 PRO A O 1
ATOM 1614 N N . SER A 1 188 ? -16.117 2.374 30.304 1.00 93.75 188 SER A N 1
ATOM 1615 C CA . SER A 1 188 ? -17.108 3.048 31.141 1.00 93.75 188 SER A CA 1
ATOM 1616 C C . SER A 1 188 ? -17.723 2.101 32.164 1.00 93.75 188 SER A C 1
ATOM 1618 O O . SER A 1 188 ? -17.732 0.882 31.985 1.00 93.75 188 SER A O 1
ATOM 1620 N N . LYS A 1 189 ? -18.230 2.669 33.260 1.00 95.25 189 LYS A N 1
ATOM 1621 C CA . LYS A 1 189 ? -19.076 1.968 34.227 1.00 95.25 189 LYS A CA 1
ATOM 1622 C C . LYS A 1 189 ? -20.437 2.638 34.310 1.00 95.25 189 LYS A C 1
ATOM 1624 O O . LYS A 1 189 ? -20.527 3.859 34.450 1.00 95.25 189 LYS A O 1
ATOM 1629 N N . THR A 1 190 ? -21.475 1.810 34.267 1.00 95.62 190 THR A N 1
ATOM 1630 C CA . THR A 1 190 ? -22.868 2.213 34.463 1.00 95.62 190 THR A CA 1
ATOM 1631 C C . THR A 1 190 ? -23.322 1.795 35.855 1.00 95.62 190 THR A C 1
ATOM 1633 O O . THR A 1 190 ? -23.172 0.634 36.229 1.00 95.62 190 THR A O 1
ATOM 1636 N N . PHE A 1 191 ? -23.897 2.727 36.609 1.00 94.69 191 PHE A N 1
ATOM 1637 C CA . PHE A 1 191 ? -24.389 2.509 37.965 1.00 94.69 191 PHE A CA 1
ATOM 1638 C C . PHE A 1 191 ? -25.916 2.587 37.979 1.00 94.69 191 PHE A C 1
ATOM 1640 O O . PHE A 1 191 ? -26.508 3.663 37.865 1.00 94.69 191 PHE A O 1
ATOM 1647 N N . LEU A 1 192 ? -26.557 1.423 38.087 1.00 90.19 192 LEU A N 1
ATOM 1648 C CA . LEU A 1 192 ? -28.011 1.315 38.206 1.00 90.19 192 LEU A CA 1
ATOM 1649 C C . LEU A 1 192 ? -28.464 1.865 39.569 1.00 90.19 192 LEU A C 1
ATOM 1651 O O . LEU A 1 192 ? -27.740 1.755 40.553 1.00 90.19 192 LEU A O 1
ATOM 1655 N N . GLY A 1 193 ? -29.647 2.482 39.630 1.00 85.75 193 GLY A N 1
ATOM 1656 C CA . GLY A 1 193 ? -30.153 3.105 40.864 1.00 85.75 193 GLY A CA 1
ATOM 1657 C C . GLY A 1 193 ? -29.602 4.508 41.151 1.00 85.75 193 GLY A C 1
ATOM 1658 O O . GLY A 1 193 ? -29.894 5.083 42.203 1.00 85.75 193 GLY A O 1
ATOM 1659 N N . ALA A 1 194 ? -28.836 5.088 40.220 1.00 87.12 194 ALA A N 1
ATOM 1660 C CA . ALA A 1 194 ? -28.465 6.493 40.293 1.00 87.12 194 ALA A CA 1
ATOM 1661 C C . ALA A 1 194 ? -29.712 7.387 40.210 1.00 87.12 194 ALA A C 1
ATOM 1663 O O . ALA A 1 194 ? -30.506 7.274 39.276 1.00 87.12 194 ALA A O 1
ATOM 1664 N N . LYS A 1 195 ? -29.878 8.310 41.167 1.00 78.69 195 LYS A N 1
ATOM 1665 C CA . LYS A 1 195 ? -31.037 9.229 41.216 1.00 78.69 195 LYS A CA 1
ATOM 1666 C C . LYS A 1 195 ? -31.099 10.206 40.038 1.00 78.69 195 LYS A C 1
ATOM 1668 O O . LYS A 1 195 ? -32.141 10.815 39.812 1.00 78.69 195 LYS A O 1
ATOM 1673 N N . LYS A 1 196 ? -29.982 10.425 39.339 1.00 79.88 196 LYS A N 1
ATOM 1674 C CA . LYS A 1 196 ? -29.871 11.369 38.221 1.00 79.88 196 LYS A CA 1
ATOM 1675 C C . LYS A 1 196 ? -29.128 10.723 37.054 1.00 79.88 196 LYS A C 1
ATOM 1677 O O . LYS A 1 196 ? -28.142 10.022 37.268 1.00 79.88 196 LYS A O 1
ATOM 1682 N N . ASP A 1 197 ? -29.525 11.061 35.828 1.00 90.19 197 ASP A N 1
ATOM 1683 C CA . ASP A 1 197 ? -28.835 10.681 34.585 1.00 90.19 197 ASP A CA 1
ATOM 1684 C C . ASP A 1 197 ? -27.567 11.524 34.361 1.00 90.19 197 ASP A C 1
ATOM 1686 O O . ASP A 1 197 ? -27.388 12.188 33.343 1.00 90.19 197 ASP A O 1
ATOM 1690 N N . LYS A 1 198 ? -26.682 11.552 35.361 1.00 94.25 198 LYS A N 1
ATOM 1691 C CA . LYS A 1 198 ? -25.426 12.298 35.291 1.00 94.25 198 LYS A CA 1
ATOM 1692 C C . LYS A 1 198 ? -24.318 11.443 34.699 1.00 94.25 198 LYS A C 1
ATOM 1694 O O . LYS A 1 198 ? -24.111 10.306 35.125 1.00 94.25 198 LYS A O 1
ATOM 1699 N N . VAL A 1 199 ? -23.572 12.035 33.774 1.00 94.94 199 VAL A N 1
ATOM 1700 C CA . VAL A 1 199 ? -22.388 11.445 33.147 1.00 94.94 199 VAL A CA 1
ATOM 1701 C C . VAL A 1 199 ? -21.172 12.288 33.500 1.00 94.94 199 VAL A C 1
ATOM 1703 O O . VAL A 1 199 ? -21.255 13.515 33.499 1.00 94.94 199 VAL A O 1
ATOM 1706 N N . ILE A 1 200 ? -20.053 11.638 33.805 1.00 94.38 200 ILE A N 1
ATOM 1707 C CA . ILE A 1 200 ? -18.755 12.298 33.965 1.00 94.38 200 ILE A CA 1
ATOM 1708 C C . ILE A 1 200 ? -17.694 11.563 33.147 1.00 94.38 200 ILE A C 1
ATOM 1710 O O . ILE A 1 200 ? -17.650 10.331 33.136 1.00 94.38 200 ILE A O 1
ATOM 1714 N N . ILE A 1 201 ? -16.848 12.333 32.464 1.00 94.25 201 ILE A N 1
ATOM 1715 C CA . ILE A 1 201 ? -15.671 11.837 31.750 1.00 94.25 201 ILE A CA 1
ATOM 1716 C C . ILE A 1 201 ? -14.444 12.189 32.588 1.00 94.25 201 ILE A C 1
ATOM 1718 O O . ILE A 1 201 ? -14.284 13.334 33.008 1.00 94.25 201 ILE A O 1
ATOM 1722 N N . ILE A 1 202 ? -13.597 11.198 32.855 1.00 94.44 202 ILE A N 1
ATOM 1723 C CA . ILE A 1 202 ? -12.392 11.340 33.671 1.00 94.44 202 ILE A CA 1
ATOM 1724 C C . ILE A 1 202 ? -11.185 10.907 32.839 1.00 94.44 202 ILE A C 1
ATOM 1726 O O . ILE A 1 202 ? -11.131 9.779 32.354 1.00 94.44 202 ILE A O 1
ATOM 1730 N N . GLU A 1 203 ? -10.207 11.795 32.671 1.00 92.50 203 GLU A N 1
ATOM 1731 C CA . GLU A 1 203 ? -9.023 11.534 31.837 1.00 92.50 203 GLU A CA 1
ATOM 1732 C C . GLU A 1 203 ? -7.909 10.780 32.565 1.00 92.50 203 GLU A C 1
ATOM 1734 O O . GLU A 1 203 ? -7.156 10.029 31.943 1.00 92.50 203 GLU A O 1
ATOM 1739 N N . ASN A 1 204 ? -7.792 10.965 33.882 1.00 92.44 204 ASN A N 1
ATOM 1740 C CA . ASN A 1 204 ? -6.798 10.272 34.691 1.00 92.44 204 ASN A CA 1
ATOM 1741 C C . ASN A 1 204 ? -7.320 8.884 35.096 1.00 92.44 204 ASN A C 1
ATOM 1743 O O . ASN A 1 204 ? -8.401 8.755 35.669 1.00 92.44 204 ASN A O 1
ATOM 1747 N N . ARG A 1 205 ? -6.539 7.839 34.805 1.00 93.62 205 ARG A N 1
ATOM 1748 C CA . ARG A 1 205 ? -6.930 6.440 35.043 1.00 93.62 205 ARG A CA 1
ATOM 1749 C C . ARG A 1 205 ? -7.178 6.138 36.524 1.00 93.62 205 ARG A C 1
ATOM 1751 O O . ARG A 1 205 ? -8.140 5.448 36.852 1.00 93.62 205 ARG A O 1
ATOM 1758 N N . ASP A 1 206 ? -6.338 6.659 37.408 1.00 95.81 206 ASP A N 1
ATOM 1759 C CA . ASP A 1 206 ? -6.418 6.379 38.844 1.00 95.81 206 ASP A CA 1
ATOM 1760 C C . ASP A 1 206 ? -7.566 7.182 39.483 1.00 95.81 206 ASP A C 1
ATOM 1762 O O . ASP A 1 206 ? -8.284 6.693 40.360 1.00 95.81 206 ASP A O 1
ATOM 1766 N N . THR A 1 207 ? -7.827 8.390 38.971 1.00 95.62 207 THR A N 1
ATOM 1767 C CA . THR A 1 207 ? -9.041 9.153 39.286 1.00 95.62 207 THR A CA 1
ATOM 1768 C C . THR A 1 207 ? -10.295 8.425 38.810 1.00 95.62 207 THR A C 1
ATOM 1770 O O . THR A 1 207 ? -11.260 8.355 39.560 1.00 95.62 207 THR A O 1
ATOM 1773 N N . PHE A 1 208 ? -10.295 7.831 37.613 1.00 96.31 208 PHE A N 1
ATOM 1774 C CA . PHE A 1 208 ? -11.427 7.040 37.122 1.00 96.31 208 PHE A CA 1
ATOM 1775 C C . PHE A 1 208 ? -11.737 5.862 38.057 1.00 96.31 208 PHE A C 1
ATOM 1777 O O . PHE A 1 208 ? -12.894 5.664 38.432 1.00 96.31 208 PHE A O 1
ATOM 1784 N N . ASP A 1 209 ? -10.714 5.112 38.473 1.00 96.94 209 ASP A N 1
ATOM 1785 C CA . ASP A 1 209 ? -10.886 3.973 39.378 1.00 96.94 209 ASP A CA 1
ATOM 1786 C C . ASP A 1 209 ? -11.410 4.404 40.757 1.00 96.94 209 ASP A C 1
ATOM 1788 O O . ASP A 1 209 ? -12.421 3.879 41.235 1.00 96.94 209 ASP A O 1
ATOM 1792 N N . SER A 1 210 ? -10.776 5.406 41.372 1.00 97.38 210 SER A N 1
ATOM 1793 C CA . SER A 1 210 ? -11.199 5.926 42.679 1.00 97.38 210 SER A CA 1
ATOM 1794 C C . SER A 1 210 ? -12.609 6.527 42.643 1.00 97.38 210 SER A C 1
ATOM 1796 O O . SER A 1 210 ? -13.417 6.215 43.518 1.00 97.38 210 SER A O 1
ATOM 1798 N N . PHE A 1 211 ? -12.967 7.291 41.604 1.00 96.06 211 PHE A N 1
ATOM 1799 C CA . PHE A 1 211 ? -14.330 7.807 41.431 1.00 96.06 211 PHE A CA 1
ATOM 1800 C C . PHE A 1 211 ? -15.352 6.692 41.258 1.00 96.06 211 PHE A C 1
ATOM 1802 O O . PHE A 1 211 ? -16.434 6.768 41.836 1.00 96.06 211 PHE A O 1
ATOM 1809 N N . CYS A 1 212 ? -15.029 5.642 40.500 1.00 96.62 212 CYS A N 1
ATOM 1810 C CA . CYS A 1 212 ? -15.919 4.495 40.366 1.00 96.62 212 CYS A CA 1
ATOM 1811 C C . CYS A 1 212 ? -16.183 3.822 41.716 1.00 96.62 212 CYS A C 1
ATOM 1813 O O . CYS A 1 212 ? -17.325 3.463 41.993 1.00 96.62 212 CYS A O 1
ATOM 1815 N N . LYS A 1 213 ? -15.153 3.666 42.557 1.00 97.31 213 LYS A N 1
ATOM 1816 C CA . LYS A 1 213 ? -15.284 3.067 43.894 1.00 97.31 213 LYS A CA 1
ATOM 1817 C C . LYS A 1 213 ? -16.138 3.928 44.822 1.00 97.31 213 LYS A C 1
ATOM 1819 O O . LYS A 1 213 ? -17.059 3.408 45.442 1.00 97.31 213 LYS A O 1
ATOM 1824 N N . VAL A 1 214 ? -15.878 5.234 44.871 1.00 96.75 214 VAL A N 1
ATOM 1825 C CA . VAL A 1 214 ? -16.651 6.171 45.704 1.00 96.75 214 VAL A CA 1
ATOM 1826 C C . VAL A 1 214 ? -18.099 6.274 45.222 1.00 96.75 214 VAL A C 1
ATOM 1828 O O . VAL A 1 214 ? -19.026 6.222 46.019 1.00 96.75 214 VAL A O 1
ATOM 1831 N N . ASN A 1 215 ? -18.330 6.364 43.911 1.00 95.81 215 ASN A N 1
ATOM 1832 C CA . ASN A 1 215 ? -19.686 6.454 43.370 1.00 95.81 215 ASN A CA 1
ATOM 1833 C C . ASN A 1 215 ? -20.507 5.180 43.637 1.00 95.81 215 ASN A C 1
ATOM 1835 O O . ASN A 1 215 ? -21.715 5.271 43.832 1.00 95.81 215 ASN A O 1
ATOM 1839 N N . ALA A 1 216 ? -19.850 4.015 43.679 1.00 95.19 216 ALA A N 1
ATOM 1840 C CA . ALA A 1 216 ? -20.470 2.738 44.028 1.00 95.19 216 ALA A CA 1
ATOM 1841 C C . ALA A 1 216 ? -20.810 2.600 45.518 1.00 95.19 216 ALA A C 1
ATOM 1843 O O . ALA A 1 216 ? -21.657 1.781 45.859 1.00 95.19 216 ALA A O 1
ATOM 1844 N N . SER A 1 217 ? -20.142 3.344 46.408 1.00 95.31 217 SER A N 1
ATOM 1845 C CA . SER A 1 217 ? -20.362 3.221 47.853 1.00 95.31 217 SER A CA 1
ATOM 1846 C C . SER A 1 217 ? -21.563 4.025 48.355 1.00 95.31 217 SER A C 1
ATOM 1848 O O . SER A 1 217 ? -21.933 3.901 49.519 1.00 95.31 217 SER A O 1
ATOM 1850 N N . PHE A 1 218 ? -22.163 4.869 47.512 1.00 92.12 218 PHE A N 1
ATOM 1851 C CA . PHE A 1 218 ? -23.410 5.550 47.843 1.00 92.12 218 PHE A CA 1
ATOM 1852 C C . PHE A 1 218 ? -24.603 4.605 47.680 1.00 92.12 218 PHE A C 1
ATOM 1854 O O . PHE A 1 218 ? -24.717 3.919 46.668 1.00 92.12 218 PHE A O 1
ATOM 1861 N N . GLU A 1 219 ? -25.540 4.648 48.633 1.00 91.94 219 GLU A N 1
ATOM 1862 C CA . GLU A 1 219 ? -26.814 3.910 48.565 1.00 91.94 219 GLU A CA 1
ATOM 1863 C C . GLU A 1 219 ? -27.588 4.218 47.272 1.00 91.94 219 GLU A C 1
ATOM 1865 O O . GLU A 1 219 ? -28.206 3.342 46.674 1.00 91.94 219 GLU A O 1
ATOM 1870 N N . SER A 1 220 ? -27.494 5.464 46.799 1.00 93.06 220 SER A N 1
ATOM 1871 C CA . SER A 1 220 ? -27.875 5.841 45.441 1.00 93.06 220 SER A CA 1
ATOM 1872 C C . SER A 1 220 ? -26.690 6.525 44.755 1.00 93.06 220 SER A C 1
ATOM 1874 O O . SER A 1 220 ? -26.340 7.646 45.143 1.00 93.06 220 SER A O 1
ATOM 1876 N N . PRO A 1 221 ? -26.069 5.879 43.748 1.00 94.62 221 PRO A N 1
ATOM 1877 C CA . PRO A 1 221 ? -24.944 6.442 43.010 1.00 94.62 221 PRO A CA 1
ATOM 1878 C C . PRO A 1 221 ? -25.257 7.830 42.443 1.00 94.62 221 PRO A C 1
ATOM 1880 O O . PRO A 1 221 ? -26.370 8.111 41.991 1.00 94.62 221 PRO A O 1
ATOM 1883 N N . TYR A 1 222 ? -24.275 8.727 42.459 1.00 93.44 222 TYR A N 1
ATOM 1884 C CA . TYR A 1 222 ? -24.491 10.109 42.028 1.00 93.44 222 TYR A CA 1
ATOM 1885 C C . TYR A 1 222 ? -24.406 10.265 40.506 1.00 93.44 222 TYR A C 1
ATOM 1887 O O . TYR A 1 222 ? -25.215 10.972 39.901 1.00 93.44 222 TYR A O 1
ATOM 1895 N N . TYR A 1 223 ? -23.423 9.603 39.893 1.00 95.38 223 TYR A N 1
ATOM 1896 C CA . TYR A 1 223 ? -23.252 9.520 38.446 1.00 95.38 223 TYR A CA 1
ATOM 1897 C C . TYR A 1 223 ? -23.794 8.187 37.940 1.00 95.38 223 TYR A C 1
ATOM 1899 O O . TYR A 1 223 ? -23.411 7.129 38.440 1.00 95.38 223 TYR A O 1
ATOM 1907 N N . LYS A 1 224 ? -24.650 8.235 36.920 1.00 96.38 224 LYS A N 1
ATOM 1908 C CA . LYS A 1 224 ? -25.144 7.043 36.227 1.00 96.38 224 LYS A CA 1
ATOM 1909 C C . LYS A 1 224 ? -24.073 6.440 35.330 1.00 96.38 224 LYS A C 1
ATOM 1911 O O . LYS A 1 224 ? -23.967 5.220 35.270 1.00 96.38 224 LYS A O 1
ATOM 1916 N N . HIS A 1 225 ? -23.262 7.276 34.683 1.00 95.81 225 HIS A N 1
ATOM 1917 C CA . HIS A 1 225 ? -22.137 6.821 33.872 1.00 95.81 225 HIS A CA 1
ATOM 1918 C C . HIS A 1 225 ? -20.850 7.541 34.264 1.00 95.81 225 HIS A C 1
ATOM 1920 O O . HIS A 1 225 ? -20.810 8.768 34.367 1.00 95.81 225 HIS A O 1
ATOM 1926 N N . ILE A 1 226 ? -19.789 6.763 34.447 1.00 95.81 226 ILE A N 1
ATOM 1927 C CA . ILE A 1 226 ? -18.423 7.265 34.593 1.00 95.81 226 ILE A CA 1
ATOM 1928 C C . ILE A 1 226 ? -17.624 6.694 33.428 1.00 95.81 226 ILE A C 1
ATOM 1930 O O . ILE A 1 226 ? -17.571 5.475 33.256 1.00 95.81 226 ILE A O 1
ATOM 1934 N N . ILE A 1 227 ? -17.045 7.568 32.611 1.00 94.94 227 ILE A N 1
ATOM 1935 C CA . ILE A 1 227 ? -16.356 7.222 31.365 1.00 94.94 227 ILE A CA 1
ATOM 1936 C C . ILE A 1 227 ? -14.879 7.591 31.498 1.00 94.94 227 ILE A C 1
ATOM 1938 O O . ILE A 1 227 ? -14.546 8.683 31.954 1.00 94.94 227 ILE A O 1
ATOM 1942 N N . TYR A 1 228 ? -13.988 6.689 31.097 1.00 93.94 228 TYR A N 1
ATOM 1943 C CA . TYR A 1 228 ? -12.557 6.953 31.035 1.00 93.94 228 TYR A CA 1
ATOM 1944 C C . TYR A 1 228 ? -12.185 7.574 29.685 1.00 93.94 228 TYR A C 1
ATOM 1946 O O . TYR A 1 228 ? -12.315 6.928 28.646 1.00 93.94 228 TYR A O 1
ATOM 1954 N N . GLY A 1 229 ? -11.721 8.824 29.709 1.00 86.00 229 GLY A N 1
ATOM 1955 C CA . GLY A 1 229 ? -11.500 9.640 28.513 1.00 86.00 229 GLY A CA 1
ATOM 1956 C C . GLY A 1 229 ? -10.138 9.489 27.834 1.00 86.00 229 GLY A C 1
ATOM 1957 O O . GLY A 1 229 ? -10.044 9.904 26.690 1.00 86.00 229 GLY A O 1
ATOM 1958 N N . SER A 1 230 ? -9.120 8.907 28.497 1.00 76.69 230 SER A N 1
ATOM 1959 C CA . SER A 1 230 ? -7.724 8.740 28.019 1.00 76.69 230 SER A CA 1
ATOM 1960 C C . SER A 1 230 ? -7.258 9.817 27.024 1.00 76.69 230 SER A C 1
ATOM 1962 O O . SER A 1 230 ? -7.500 9.679 25.822 1.00 76.69 230 SER A O 1
ATOM 1964 N N . GLY A 1 231 ? -6.510 10.822 27.496 1.00 61.34 231 GLY A N 1
ATOM 1965 C CA . GLY A 1 231 ? -5.951 11.890 26.654 1.00 61.34 231 GLY A CA 1
ATOM 1966 C C . GLY A 1 231 ? -5.402 11.377 25.312 1.00 61.34 231 GLY A C 1
ATOM 1967 O O . GLY A 1 231 ? -4.706 10.366 25.271 1.00 61.34 231 GLY A O 1
ATOM 1968 N N . GLU A 1 232 ? -5.783 12.058 24.228 1.00 60.41 232 GLU A N 1
ATOM 1969 C CA . GLU A 1 232 ? -5.602 11.721 22.800 1.00 60.41 232 GLU A CA 1
ATOM 1970 C C . GLU A 1 232 ? -6.631 10.800 22.117 1.00 60.41 232 GLU A C 1
ATOM 1972 O O . GLU A 1 232 ? -6.617 10.735 20.884 1.00 60.41 232 GLU A O 1
ATOM 1977 N N . ARG A 1 233 ? -7.542 10.127 22.838 1.00 57.28 233 ARG A N 1
ATOM 1978 C CA . ARG A 1 233 ? -8.565 9.259 22.205 1.00 57.28 233 ARG A CA 1
ATOM 1979 C C . ARG A 1 233 ? -9.830 9.992 21.744 1.00 57.28 233 ARG A C 1
ATOM 1981 O O . ARG A 1 233 ? -10.588 9.440 20.952 1.00 57.28 233 ARG A O 1
ATOM 1988 N N . ILE A 1 234 ? -10.036 11.224 22.203 1.00 54.09 234 ILE A N 1
ATOM 1989 C CA . ILE A 1 234 ? -11.097 12.123 21.737 1.00 54.09 234 ILE A CA 1
ATOM 1990 C C . ILE A 1 234 ? -10.457 13.066 20.712 1.00 54.09 234 ILE A C 1
ATOM 1992 O O . ILE A 1 234 ? -9.704 13.964 21.084 1.00 54.09 234 ILE A O 1
ATOM 1996 N N . LYS A 1 235 ? -10.684 12.818 19.422 1.00 52.56 235 LYS A N 1
ATOM 1997 C CA . LYS A 1 235 ? -10.325 13.732 18.330 1.00 52.56 235 LYS A CA 1
ATOM 1998 C C . LYS A 1 235 ? -11.529 13.813 17.396 1.00 52.56 235 LYS A C 1
ATOM 2000 O O . LYS A 1 235 ? -11.997 12.756 16.966 1.00 52.56 235 LYS A O 1
ATOM 2005 N N . ASP A 1 236 ? -12.006 15.036 17.171 1.00 46.31 236 ASP A N 1
ATOM 2006 C CA . ASP A 1 236 ? -13.058 15.374 16.201 1.00 46.31 236 ASP A CA 1
ATOM 2007 C C . ASP A 1 236 ? -12.625 15.055 14.759 1.00 46.31 236 ASP A C 1
ATOM 2009 O O . ASP A 1 236 ? -11.412 15.194 14.449 1.00 46.31 236 ASP A O 1
#

Foldseek 3Di:
DVVVVVLLVQLLVQQCVQCPPHQKFFPVSSLVSCCVSPVVDDPPDPCNVVVSVVSVVVCVVVVQKAADPDPVQWDPVDVVIDGRMIGGDDDPPPPPDPVQLVDPADPLCPCSNVDPDDDPVRSVLRVLVRVVCVVCVPPPAAEAQQVLCCVSPVGRCPSVVPCPDPVCVVRHDSVNSSYDHDADDWDKDFDPQAPDQAEDEDADPVCLVVLVVVQNPDPHRPYRMYTHDHPPSDDD

Secondary structure (DSSP, 8-state):
-HHHHHHHHHHHHHHHHHHTT-SEEEHHHHHHHHHHH-TT--TTSTTHHHHHHHHHHHHHHTTSEE--SSGGGEETTSSS-EESEEEEPPP-PPPPP-HHHHS---GGGGGGGG-S---HHHHHHHHHHHHHHHH-TT----EEHHHHHHHHHS-TTHHHHHTTSHHHHHH--TTTTTEEPPPPPPPEEE-TT-SS--EEEE-SHHHHHHHHHHH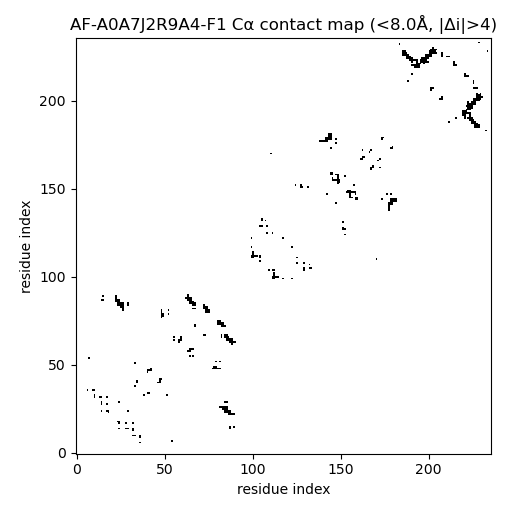HTSSS-S-SEEEE--TTS---